Protein AF-A0A2G9RXW0-F1 (afdb_monomer_lite)

Sequence (241 aa):
QDIPDEERLDNILQGNYTNCPDTDAQNAYWYQSVKWKRNEENRTVTIHFVKKHDMLQNPQESLIMVEGGTFKEFCKLSREFNSIIPVTCNQANLELDLSAPFLVQGNRWHYGCRNCSSLKSIETLSSLTHEGSWNATEIAKALGIEPLTYVFLMNLTLEDETGSLNAYLWRHAEQFFQISPSEIFMVNILQEQLNDIMTTLCPPGKSIGEYPWMDCCITSYHSCDGREEQNLYEIFDTLIS

InterPro domains:
  IPR028389 Protection of telomeres protein 1 [PTHR14513] (111-240)
  IPR048953 Protection of telomeres protein 1, C-terminal insertion domain [PF21375] (8-147)
  IPR057620 POT1A/B-like, OB fold domain [PF25507] (152-222)

Radius of gyration: 22.51 Å; chains: 1; bounding box: 51×41×62 Å

Structure (mmCIF, N/CA/C/O backbone):
data_AF-A0A2G9RXW0-F1
#
_entry.id   AF-A0A2G9RXW0-F1
#
loop_
_atom_site.group_PDB
_atom_site.id
_atom_site.type_symbol
_atom_site.label_atom_id
_atom_site.label_alt_id
_atom_site.label_comp_id
_atom_site.label_asym_id
_atom_site.label_entity_id
_atom_site.label_seq_id
_atom_site.pdbx_PDB_ins_code
_atom_site.Cartn_x
_atom_site.Cartn_y
_atom_site.Cartn_z
_atom_site.occupancy
_atom_site.B_iso_or_equiv
_atom_site.auth_seq_id
_atom_site.auth_comp_id
_atom_site.auth_asym_id
_atom_site.auth_atom_id
_atom_site.pdbx_PDB_model_num
ATOM 1 N N . GLN A 1 1 ? 1.268 -9.245 8.054 1.00 86.25 1 GLN A N 1
ATOM 2 C CA . GLN A 1 1 ? 2.562 -8.666 7.636 1.00 86.25 1 GLN A CA 1
ATOM 3 C C . GLN A 1 1 ? 2.431 -7.169 7.797 1.00 86.25 1 GLN A C 1
ATOM 5 O O . GLN A 1 1 ? 1.407 -6.645 7.378 1.00 86.25 1 GLN A O 1
ATOM 10 N N . ASP A 1 2 ? 3.427 -6.517 8.389 1.00 89.69 2 ASP A N 1
ATOM 11 C CA . ASP A 1 2 ? 3.387 -5.069 8.608 1.00 89.69 2 ASP A CA 1
ATOM 12 C C . ASP A 1 2 ? 3.801 -4.305 7.347 1.00 89.69 2 ASP A C 1
ATOM 14 O O . ASP A 1 2 ? 4.600 -4.794 6.537 1.00 89.69 2 ASP A O 1
ATOM 18 N N . ILE A 1 3 ? 3.259 -3.099 7.198 1.00 90.62 3 ILE A N 1
ATOM 19 C CA . ILE A 1 3 ? 3.649 -2.159 6.146 1.00 90.62 3 ILE A CA 1
ATOM 20 C C . ILE A 1 3 ? 4.986 -1.527 6.566 1.00 90.62 3 ILE A C 1
ATOM 22 O O . ILE A 1 3 ? 5.094 -1.070 7.705 1.00 90.62 3 ILE A O 1
ATOM 26 N N . PRO A 1 4 ? 6.016 -1.507 5.701 1.00 90.94 4 PRO A N 1
ATOM 27 C CA . PRO A 1 4 ? 7.273 -0.841 6.028 1.00 90.94 4 PRO A CA 1
ATOM 28 C C . PRO A 1 4 ? 7.064 0.669 6.239 1.00 90.94 4 PRO A C 1
ATOM 30 O O . PRO A 1 4 ? 6.344 1.299 5.467 1.00 90.94 4 PRO A O 1
ATOM 33 N N . ASP A 1 5 ? 7.697 1.242 7.263 1.00 90.81 5 ASP A N 1
ATOM 34 C CA . ASP A 1 5 ? 7.697 2.693 7.501 1.00 90.81 5 ASP A CA 1
ATOM 35 C C . ASP A 1 5 ? 8.501 3.469 6.434 1.00 90.81 5 ASP A C 1
ATOM 37 O O . ASP A 1 5 ? 9.182 2.875 5.595 1.00 90.81 5 ASP A O 1
ATOM 41 N N . GLU A 1 6 ? 8.411 4.807 6.449 1.00 90.31 6 GLU A N 1
ATOM 42 C CA . GLU A 1 6 ? 9.075 5.681 5.466 1.00 90.31 6 GLU A CA 1
ATOM 43 C C . GLU A 1 6 ? 10.594 5.463 5.420 1.00 90.31 6 GLU A C 1
ATOM 45 O O . GLU A 1 6 ? 11.151 5.321 4.334 1.00 90.31 6 GLU A O 1
ATOM 50 N N . GLU A 1 7 ? 11.264 5.380 6.574 1.00 91.31 7 GLU A N 1
ATOM 51 C CA . GLU A 1 7 ? 12.722 5.213 6.644 1.00 91.31 7 GLU A CA 1
ATOM 52 C C . GLU A 1 7 ? 13.151 3.857 6.072 1.00 91.31 7 GLU A C 1
ATOM 54 O O . GLU A 1 7 ? 14.102 3.747 5.291 1.00 91.31 7 GLU A O 1
ATOM 59 N N . ARG A 1 8 ? 12.421 2.796 6.416 1.00 91.88 8 ARG A N 1
ATOM 60 C CA . ARG A 1 8 ? 12.651 1.458 5.886 1.00 91.88 8 ARG A CA 1
ATOM 61 C C . ARG A 1 8 ? 12.364 1.396 4.390 1.00 91.88 8 ARG A C 1
ATOM 63 O O . ARG A 1 8 ? 13.131 0.749 3.678 1.00 91.88 8 ARG A O 1
ATOM 70 N N . LEU A 1 9 ? 11.310 2.053 3.903 1.00 91.75 9 LEU A N 1
ATOM 71 C CA . LEU A 1 9 ? 11.029 2.154 2.468 1.00 91.75 9 LEU A CA 1
ATOM 72 C C . LEU A 1 9 ? 12.138 2.898 1.739 1.00 91.75 9 LEU A C 1
ATOM 74 O O . LEU A 1 9 ? 12.588 2.410 0.709 1.00 91.75 9 LEU A O 1
ATOM 78 N N . ASP A 1 10 ? 12.620 4.015 2.279 1.00 91.12 10 ASP A N 1
ATOM 79 C CA . ASP A 1 10 ? 13.738 4.762 1.704 1.00 91.12 10 ASP A CA 1
ATOM 80 C C . ASP A 1 10 ? 14.976 3.874 1.537 1.00 91.12 10 ASP A C 1
ATOM 82 O O . ASP A 1 10 ? 15.568 3.832 0.458 1.00 91.12 10 ASP A O 1
ATOM 86 N N . ASN A 1 11 ? 15.319 3.102 2.569 1.00 89.69 11 ASN A N 1
ATOM 87 C CA . ASN A 1 11 ? 16.456 2.184 2.529 1.00 89.69 11 ASN A CA 1
ATOM 88 C C . ASN A 1 11 ? 16.282 1.061 1.490 1.00 89.69 11 ASN A C 1
ATOM 90 O O . ASN A 1 11 ? 17.243 0.690 0.817 1.00 89.69 11 ASN A O 1
ATOM 94 N N . ILE A 1 12 ? 15.069 0.516 1.343 1.00 90.56 12 ILE A N 1
ATOM 95 C CA . ILE A 1 12 ? 14.784 -0.544 0.361 1.00 90.56 12 ILE A CA 1
ATOM 96 C C . ILE A 1 12 ? 14.802 0.020 -1.068 1.00 90.56 12 ILE A C 1
ATOM 98 O O . ILE A 1 12 ? 15.430 -0.570 -1.943 1.00 90.56 12 ILE A O 1
ATOM 102 N N . LEU A 1 13 ? 14.138 1.158 -1.306 1.00 89.62 13 LEU A N 1
ATOM 103 C CA . LEU A 1 13 ? 13.970 1.768 -2.633 1.00 89.62 13 LEU A CA 1
ATOM 104 C C . LEU A 1 13 ? 15.280 2.322 -3.203 1.00 89.62 13 LEU A C 1
ATOM 106 O O . LEU A 1 13 ? 15.526 2.220 -4.406 1.00 89.62 13 LEU A O 1
ATOM 110 N N . GLN A 1 14 ? 16.138 2.878 -2.345 1.00 85.50 14 GLN A N 1
ATOM 111 C CA . GLN A 1 14 ? 17.477 3.296 -2.758 1.00 85.50 14 GLN A CA 1
ATOM 112 C C . GLN A 1 14 ? 18.353 2.088 -3.115 1.00 85.50 14 GLN A C 1
ATOM 114 O O . GLN A 1 14 ? 19.235 2.199 -3.970 1.00 85.50 14 GLN A O 1
ATOM 119 N N . GLY A 1 15 ? 18.078 0.937 -2.493 1.00 70.75 15 GLY A N 1
ATOM 120 C CA . GLY A 1 15 ? 18.854 -0.284 -2.634 1.00 70.75 15 GLY A CA 1
ATOM 121 C C . GLY A 1 15 ? 20.284 -0.134 -2.107 1.00 70.75 15 GLY A C 1
ATOM 122 O O . GLY A 1 15 ? 20.787 0.954 -1.825 1.00 70.75 15 GLY A O 1
ATOM 123 N N . ASN A 1 16 ? 21.002 -1.252 -2.005 1.00 60.97 16 ASN A N 1
ATOM 124 C CA . ASN A 1 16 ? 22.459 -1.172 -1.937 1.00 60.97 16 ASN A CA 1
ATOM 125 C C . ASN A 1 16 ? 22.922 -0.642 -3.290 1.00 60.97 16 ASN A C 1
ATOM 127 O O . ASN A 1 16 ? 22.625 -1.319 -4.269 1.00 60.97 16 ASN A O 1
ATOM 131 N N . TYR A 1 17 ? 23.600 0.514 -3.332 1.00 56.06 17 TYR A N 1
ATOM 132 C CA . TYR A 1 17 ? 24.173 1.174 -4.518 1.00 56.06 17 TYR A CA 1
ATOM 133 C C . TYR A 1 17 ? 24.718 0.168 -5.539 1.00 56.06 17 TYR A C 1
ATOM 135 O O . TYR A 1 17 ? 25.904 -0.171 -5.565 1.00 56.06 17 TYR A O 1
ATOM 143 N N . THR A 1 18 ? 23.833 -0.362 -6.368 1.00 52.47 18 THR A N 1
ATOM 144 C CA . THR A 1 18 ? 24.147 -1.434 -7.292 1.00 52.47 18 THR A CA 1
ATOM 145 C C . THR A 1 18 ? 24.423 -0.696 -8.570 1.00 52.47 18 THR A C 1
ATOM 147 O O . THR A 1 18 ? 23.529 -0.177 -9.231 1.00 52.47 18 THR A O 1
ATOM 150 N N . ASN A 1 19 ? 25.714 -0.535 -8.849 1.00 53.72 19 ASN A N 1
ATOM 151 C CA . ASN A 1 19 ? 26.184 -0.002 -10.112 1.00 53.72 19 ASN A CA 1
ATOM 152 C C . ASN A 1 19 ? 25.742 -0.969 -11.210 1.00 53.72 19 ASN A C 1
ATOM 154 O O . ASN A 1 19 ? 26.506 -1.847 -11.614 1.00 53.72 19 ASN A O 1
ATOM 158 N N . CYS A 1 20 ? 24.506 -0.819 -11.684 1.00 59.28 20 CYS A N 1
ATOM 159 C CA . CYS A 1 20 ? 24.120 -1.390 -12.952 1.00 59.28 20 CYS A CA 1
ATOM 160 C C . CYS A 1 20 ? 25.125 -0.839 -13.978 1.00 59.28 20 CYS A C 1
ATOM 162 O O . CYS A 1 20 ? 25.344 0.385 -13.990 1.00 59.28 20 CYS A O 1
ATOM 164 N N . PRO A 1 21 ? 25.817 -1.702 -14.745 1.00 56.78 21 PRO A N 1
ATOM 165 C CA . PRO A 1 21 ? 26.887 -1.271 -15.636 1.00 56.78 21 PRO A CA 1
ATOM 166 C C . PRO A 1 21 ? 26.428 -0.083 -16.484 1.00 56.78 21 PRO A C 1
ATOM 168 O O . PRO A 1 21 ? 25.333 -0.124 -17.045 1.00 56.78 21 PRO A O 1
ATOM 171 N N . ASP A 1 22 ? 27.237 0.983 -16.553 1.00 56.44 22 ASP A N 1
ATOM 172 C CA . ASP A 1 22 ? 26.949 2.146 -17.401 1.00 56.44 22 ASP A CA 1
ATOM 173 C C . ASP A 1 22 ? 26.779 1.644 -18.829 1.00 56.44 22 ASP A C 1
ATOM 175 O O . ASP A 1 22 ? 27.739 1.237 -19.481 1.00 56.44 22 ASP A O 1
ATOM 179 N N . THR A 1 23 ? 25.539 1.603 -19.294 1.00 48.66 23 THR A N 1
ATOM 180 C CA . THR A 1 23 ? 25.262 1.164 -20.643 1.00 48.66 23 THR A CA 1
ATOM 181 C C . THR A 1 23 ? 24.086 1.943 -21.191 1.00 48.66 23 THR A C 1
ATOM 183 O O . THR A 1 23 ? 22.929 1.700 -20.860 1.00 48.66 23 THR A O 1
ATOM 186 N N . ASP A 1 24 ? 24.397 2.759 -22.190 1.00 45.97 24 ASP A N 1
ATOM 187 C CA . ASP A 1 24 ? 23.495 3.141 -23.279 1.00 45.97 24 ASP A CA 1
ATOM 188 C C . ASP A 1 24 ? 22.778 1.918 -23.933 1.00 45.97 24 ASP A C 1
ATOM 190 O O . ASP A 1 24 ? 21.907 2.081 -24.784 1.00 45.97 24 ASP A O 1
ATOM 194 N N . ALA A 1 25 ? 23.117 0.687 -23.514 1.00 47.97 25 ALA A N 1
ATOM 195 C CA . ALA A 1 25 ? 22.552 -0.608 -23.888 1.00 47.97 25 ALA A CA 1
ATOM 196 C C . ALA A 1 25 ? 21.394 -1.123 -23.000 1.00 47.97 25 ALA A C 1
ATOM 198 O O . ALA A 1 25 ? 20.906 -2.219 -23.253 1.00 47.97 25 ALA A O 1
ATOM 199 N N . GLN A 1 26 ? 20.918 -0.378 -21.994 1.00 54.34 26 GLN A N 1
ATOM 200 C CA . GLN A 1 26 ? 19.738 -0.804 -21.222 1.00 54.34 26 GLN A CA 1
ATOM 201 C C . GLN A 1 26 ? 18.409 -0.636 -21.968 1.00 54.34 26 GLN A C 1
ATOM 203 O O . GLN A 1 26 ? 17.398 -1.139 -21.494 1.00 54.34 26 GLN A O 1
ATOM 208 N N . ASN A 1 27 ? 18.373 0.065 -23.105 1.00 59.62 27 ASN A N 1
ATOM 209 C CA . ASN A 1 27 ? 17.147 0.192 -23.888 1.00 59.62 27 ASN A CA 1
ATOM 210 C C . ASN A 1 27 ? 16.738 -1.179 -24.440 1.00 59.62 27 ASN A C 1
ATOM 212 O O . ASN A 1 27 ? 17.311 -1.658 -25.419 1.00 59.62 27 ASN A O 1
ATOM 216 N N . ALA A 1 28 ? 15.718 -1.790 -23.843 1.00 72.62 28 ALA A N 1
ATOM 217 C CA . ALA A 1 28 ? 15.027 -2.902 -24.470 1.00 72.62 28 ALA A CA 1
ATOM 218 C C . ALA A 1 28 ? 14.106 -2.383 -25.587 1.00 72.62 28 ALA A C 1
ATOM 220 O O . ALA A 1 28 ? 13.816 -1.188 -25.700 1.00 72.62 28 ALA A O 1
ATOM 221 N N . TYR A 1 29 ? 13.581 -3.289 -26.411 1.00 83.44 29 TYR A N 1
ATOM 222 C CA . TYR A 1 29 ? 12.587 -2.913 -27.421 1.00 83.44 29 TYR A CA 1
ATOM 223 C C . TYR A 1 29 ? 11.354 -2.234 -26.787 1.00 83.44 29 TYR A C 1
ATOM 225 O O . TYR A 1 29 ? 10.816 -1.286 -27.352 1.00 83.44 29 TYR A O 1
ATOM 233 N N . TRP A 1 30 ? 10.990 -2.628 -25.561 1.00 88.12 30 TRP A N 1
ATOM 234 C CA . TRP A 1 30 ? 9.758 -2.232 -24.875 1.00 88.12 30 TRP A CA 1
ATOM 235 C C . TRP A 1 30 ? 9.917 -1.131 -23.809 1.00 88.12 30 TRP A C 1
ATOM 237 O O . TRP A 1 30 ? 8.919 -0.714 -23.225 1.00 88.12 30 TRP A O 1
ATOM 247 N N . TYR A 1 31 ? 11.123 -0.604 -23.562 1.00 91.44 31 TYR A N 1
ATOM 248 C CA . TYR A 1 31 ? 11.309 0.574 -22.700 1.00 91.44 31 TYR A CA 1
ATOM 249 C C . TYR A 1 31 ? 12.517 1.426 -23.105 1.00 91.44 31 TYR A C 1
ATOM 251 O O . TYR A 1 31 ? 13.363 1.010 -23.894 1.00 91.44 31 TYR A O 1
ATOM 259 N N . GLN A 1 32 ? 12.582 2.653 -22.591 1.00 90.94 32 GLN A N 1
ATOM 260 C CA . GLN A 1 32 ? 13.720 3.556 -22.757 1.00 90.94 32 GLN A CA 1
ATOM 261 C C . GLN A 1 32 ? 14.234 4.028 -21.397 1.00 90.94 32 GLN A C 1
ATOM 263 O O . GLN A 1 32 ? 13.445 4.504 -20.588 1.00 90.94 32 GLN A O 1
ATOM 268 N N . SER A 1 33 ? 15.541 3.946 -21.159 1.00 90.12 33 SER A N 1
ATOM 269 C CA . SER A 1 33 ? 16.161 4.367 -19.898 1.00 90.12 33 SER A CA 1
ATOM 270 C C . SER A 1 33 ? 16.693 5.795 -19.966 1.00 90.12 33 SER A C 1
ATOM 272 O O . SER A 1 33 ? 17.272 6.214 -20.969 1.00 90.12 33 SER A O 1
ATOM 274 N N . VAL A 1 34 ? 16.575 6.521 -18.858 1.00 89.81 34 VAL A N 1
ATOM 275 C CA . VAL A 1 34 ? 17.283 7.779 -18.617 1.00 89.81 34 VAL A CA 1
ATOM 276 C C . VAL A 1 34 ? 17.900 7.727 -17.223 1.00 89.81 34 VAL A C 1
ATOM 278 O O . VAL A 1 34 ? 17.266 7.279 -16.271 1.00 89.81 34 VAL A O 1
ATOM 281 N N . LYS A 1 35 ? 19.155 8.168 -17.112 1.00 88.25 35 LYS A N 1
ATOM 282 C CA . LYS A 1 35 ? 19.955 8.099 -15.888 1.00 88.25 35 LYS A CA 1
ATOM 283 C C . LYS A 1 35 ? 20.295 9.506 -15.406 1.00 88.25 35 LYS A C 1
ATOM 285 O O . LYS A 1 35 ? 20.851 10.301 -16.162 1.00 88.25 35 LYS A O 1
ATOM 290 N N . TRP A 1 36 ? 20.009 9.800 -14.142 1.00 85.81 36 TRP A N 1
ATOM 291 C CA . TRP A 1 36 ? 20.324 11.075 -13.497 1.00 85.81 36 TRP A CA 1
ATOM 292 C C . TRP A 1 36 ? 21.286 10.859 -12.333 1.00 85.81 36 TRP A C 1
ATOM 294 O O . TRP A 1 36 ? 20.976 10.155 -11.373 1.00 85.81 36 TRP A O 1
ATOM 304 N N . LYS A 1 37 ? 22.455 11.503 -12.401 1.00 83.19 37 LYS A N 1
ATOM 305 C CA . LYS A 1 37 ? 23.423 11.544 -11.299 1.00 83.19 37 LYS A CA 1
ATOM 306 C C . LYS A 1 37 ? 23.120 12.753 -10.417 1.00 83.19 37 LYS A C 1
ATOM 308 O O . LYS A 1 37 ? 23.126 13.884 -10.905 1.00 83.19 37 LYS A O 1
ATOM 313 N N . ARG A 1 38 ? 22.864 12.532 -9.127 1.00 73.69 38 ARG A N 1
ATOM 314 C CA . ARG A 1 38 ? 22.698 13.614 -8.151 1.00 73.69 38 ARG A CA 1
ATOM 315 C C . ARG A 1 38 ? 24.057 13.908 -7.513 1.00 73.69 38 ARG A C 1
ATOM 317 O O . ARG A 1 38 ? 24.546 13.140 -6.687 1.00 73.69 38 ARG A O 1
ATOM 324 N N . ASN A 1 39 ? 24.661 15.029 -7.913 1.00 64.31 39 ASN A N 1
ATOM 325 C CA . ASN A 1 39 ? 26.033 15.413 -7.548 1.00 64.31 39 ASN A CA 1
ATOM 326 C C . ASN A 1 39 ? 26.281 15.524 -6.032 1.00 64.31 39 ASN A C 1
ATOM 328 O O . ASN A 1 39 ? 27.414 15.361 -5.596 1.00 64.31 39 ASN A O 1
ATOM 332 N N . GLU A 1 40 ? 25.245 15.798 -5.238 1.00 61.84 40 GLU A N 1
ATOM 333 C CA . GLU A 1 40 ? 25.365 16.034 -3.791 1.00 61.84 40 GLU A CA 1
ATOM 334 C C . GLU A 1 40 ? 25.441 14.740 -2.963 1.00 61.84 40 GLU A C 1
ATOM 336 O O . GLU A 1 40 ? 26.014 14.740 -1.879 1.00 61.84 40 GLU A O 1
ATOM 341 N N . GLU A 1 41 ? 24.908 13.628 -3.478 1.00 64.06 41 GLU A N 1
ATOM 342 C CA . GLU A 1 41 ? 24.748 12.365 -2.731 1.00 64.06 41 GLU A CA 1
ATOM 343 C C . GLU A 1 41 ? 25.566 11.209 -3.332 1.00 64.06 41 GLU A C 1
ATOM 345 O O . GLU A 1 41 ? 25.534 10.096 -2.818 1.00 64.06 41 GLU A O 1
ATOM 350 N N . ASN A 1 42 ? 26.263 11.439 -4.456 1.00 74.25 42 ASN A N 1
ATOM 351 C CA . ASN A 1 42 ? 26.863 10.386 -5.292 1.00 74.25 42 ASN A CA 1
ATOM 352 C C . ASN A 1 42 ? 25.877 9.235 -5.607 1.00 74.25 42 ASN A C 1
ATOM 354 O O . ASN A 1 42 ? 26.268 8.089 -5.829 1.00 74.25 42 ASN A O 1
ATOM 358 N N . ARG A 1 43 ? 24.578 9.559 -5.619 1.00 81.88 43 ARG A N 1
ATOM 359 C CA . ARG A 1 43 ? 23.464 8.651 -5.882 1.00 81.88 43 ARG A CA 1
ATOM 360 C C . ARG A 1 43 ? 23.025 8.809 -7.328 1.00 81.88 43 ARG A C 1
ATOM 362 O O . ARG A 1 43 ? 23.022 9.913 -7.881 1.00 81.88 43 ARG A O 1
ATOM 369 N N . THR A 1 44 ? 22.646 7.696 -7.939 1.00 85.44 44 THR A N 1
ATOM 370 C CA . THR A 1 44 ? 22.110 7.682 -9.297 1.00 85.44 44 THR A CA 1
ATOM 371 C C . THR A 1 44 ? 20.690 7.146 -9.280 1.00 85.44 44 THR A C 1
ATOM 373 O O . THR A 1 44 ? 20.443 6.117 -8.664 1.00 85.44 44 THR A O 1
ATOM 376 N N . VAL A 1 45 ? 19.790 7.845 -9.969 1.00 89.31 45 VAL A N 1
ATOM 377 C CA . VAL A 1 45 ? 18.422 7.393 -10.229 1.00 89.31 45 VAL A CA 1
ATOM 378 C C . VAL A 1 45 ? 18.308 7.055 -11.705 1.00 89.31 45 VAL A C 1
ATOM 380 O O . VAL A 1 45 ? 18.687 7.871 -12.552 1.00 89.31 45 VAL A O 1
ATOM 383 N N . THR A 1 46 ? 17.766 5.885 -12.016 1.00 90.50 46 THR A N 1
ATOM 384 C CA . THR A 1 46 ? 17.428 5.501 -13.391 1.00 90.50 46 THR A CA 1
ATOM 385 C C . THR A 1 46 ? 15.916 5.395 -13.506 1.00 90.50 46 THR A C 1
ATOM 387 O O . THR A 1 46 ? 15.269 4.805 -12.645 1.00 90.50 46 THR A O 1
ATOM 390 N N . ILE A 1 47 ? 15.342 5.978 -14.559 1.00 93.00 47 ILE A N 1
ATOM 391 C CA . ILE A 1 47 ? 13.928 5.799 -14.898 1.00 93.00 47 ILE A CA 1
ATOM 392 C C . ILE A 1 47 ? 13.848 5.120 -16.257 1.00 93.00 47 ILE A C 1
ATOM 394 O O . ILE A 1 47 ? 14.422 5.601 -17.235 1.00 93.00 47 ILE A O 1
ATOM 398 N N . HIS A 1 48 ? 13.104 4.024 -16.312 1.00 93.56 48 HIS A N 1
ATOM 399 C CA . HIS A 1 48 ? 12.775 3.300 -17.528 1.00 93.56 48 HIS A CA 1
ATOM 400 C C . HIS A 1 48 ? 11.338 3.623 -17.923 1.00 93.56 48 HIS A C 1
ATOM 402 O O . HIS A 1 48 ? 10.388 3.242 -17.241 1.00 93.56 48 HIS A O 1
ATOM 408 N N . PHE A 1 49 ? 11.171 4.320 -19.037 1.00 94.31 49 PHE A N 1
ATOM 409 C CA . PHE A 1 49 ? 9.872 4.640 -19.605 1.00 94.31 49 PHE A CA 1
ATOM 410 C C . PHE A 1 49 ? 9.384 3.468 -20.446 1.00 94.31 49 PHE A C 1
ATOM 412 O O . PHE A 1 49 ? 9.962 3.178 -21.498 1.00 94.31 49 PHE A O 1
ATOM 419 N N . VAL A 1 50 ? 8.332 2.791 -19.987 1.00 93.62 50 VAL A N 1
ATOM 420 C CA . VAL A 1 50 ? 7.745 1.661 -20.710 1.00 93.62 50 VAL A CA 1
ATOM 421 C C . VAL A 1 50 ? 6.999 2.182 -21.934 1.00 93.62 50 VAL A C 1
ATOM 423 O O . VAL A 1 50 ? 6.177 3.098 -21.852 1.00 93.62 50 VAL A O 1
ATOM 426 N N . LYS A 1 51 ? 7.308 1.607 -23.095 1.00 91.88 51 LYS A N 1
ATOM 427 C CA . LYS A 1 51 ? 6.673 1.939 -24.369 1.00 91.88 51 LYS A CA 1
ATOM 428 C C . LYS A 1 51 ? 5.404 1.117 -24.525 1.00 91.88 51 LYS A C 1
ATOM 430 O O . LYS A 1 51 ? 5.371 -0.061 -24.185 1.00 91.88 51 LYS A O 1
ATOM 435 N N . LYS A 1 52 ? 4.380 1.729 -25.105 1.00 88.44 52 LYS A N 1
ATOM 436 C CA . LYS A 1 52 ? 3.144 1.062 -25.507 1.00 88.44 52 LYS A CA 1
ATOM 437 C C . LYS A 1 52 ? 3.024 1.167 -27.021 1.00 88.44 52 LYS A C 1
ATOM 439 O O . LYS A 1 52 ? 3.128 2.272 -27.550 1.00 88.44 52 LYS A O 1
ATOM 444 N N . HIS A 1 53 ? 2.838 0.044 -27.717 1.00 84.69 53 HIS A N 1
ATOM 445 C CA . HIS A 1 53 ? 2.914 -0.001 -29.190 1.00 84.69 53 HIS A CA 1
ATOM 446 C C . HIS A 1 53 ? 4.175 0.704 -29.738 1.00 84.69 53 HIS A C 1
ATOM 448 O O . HIS A 1 53 ? 4.084 1.541 -30.633 1.00 84.69 53 HIS A O 1
ATOM 454 N N . ASP A 1 54 ? 5.334 0.436 -29.125 1.00 84.00 54 ASP A N 1
ATOM 455 C CA . ASP A 1 54 ? 6.639 1.046 -29.438 1.00 84.00 54 ASP A CA 1
ATOM 456 C C . ASP A 1 54 ? 6.730 2.578 -29.278 1.00 84.00 54 ASP A C 1
ATOM 458 O O . ASP A 1 54 ? 7.740 3.188 -29.636 1.00 84.00 54 ASP A O 1
ATOM 462 N N . MET A 1 55 ? 5.719 3.214 -28.675 1.00 87.75 55 MET A N 1
ATOM 463 C CA . MET A 1 55 ? 5.667 4.659 -28.449 1.00 87.75 55 MET A CA 1
ATOM 464 C C . MET A 1 55 ? 5.650 5.008 -26.960 1.00 87.75 55 MET A C 1
ATOM 466 O O . MET A 1 55 ? 4.995 4.351 -26.146 1.00 87.75 55 MET A O 1
ATOM 470 N N . LEU A 1 56 ? 6.336 6.095 -26.602 1.00 90.31 56 LEU A N 1
ATOM 471 C CA . LEU A 1 56 ? 6.195 6.706 -25.282 1.00 90.31 56 LEU A CA 1
ATOM 472 C C . LEU A 1 56 ? 4.790 7.292 -25.136 1.00 90.31 56 LEU A C 1
ATOM 474 O O . LEU A 1 56 ? 4.271 7.914 -26.061 1.00 90.31 56 LEU A O 1
ATOM 478 N N . GLN A 1 57 ? 4.180 7.063 -23.978 1.00 91.00 57 GLN A N 1
ATOM 479 C CA . GLN A 1 57 ? 2.837 7.547 -23.669 1.00 91.00 57 GLN A CA 1
ATOM 480 C C . GLN A 1 57 ? 2.898 8.877 -22.915 1.00 91.00 57 GLN A C 1
ATOM 482 O O . GLN A 1 57 ? 3.949 9.272 -22.405 1.00 91.00 57 GLN A O 1
ATOM 487 N N . ASN A 1 58 ? 1.752 9.549 -22.807 1.00 92.25 58 ASN A N 1
ATOM 488 C CA . ASN A 1 58 ? 1.616 10.683 -21.900 1.00 92.25 58 ASN A CA 1
ATOM 489 C C . ASN A 1 58 ? 1.840 10.223 -20.446 1.00 92.25 58 ASN A C 1
ATOM 491 O O . ASN A 1 58 ? 1.459 9.096 -20.113 1.00 92.25 58 ASN A O 1
ATOM 495 N N . PRO A 1 59 ? 2.391 11.076 -19.561 1.00 93.19 59 PRO A N 1
ATOM 496 C CA . PRO A 1 59 ? 2.680 10.709 -18.174 1.00 93.19 59 PRO A CA 1
ATOM 497 C C . PRO A 1 59 ? 1.507 10.014 -17.462 1.00 93.19 59 PRO A C 1
ATOM 499 O O . PRO A 1 59 ? 1.678 8.910 -16.937 1.00 93.19 59 PRO A O 1
ATOM 502 N N . GLN A 1 60 ? 0.288 10.559 -17.578 1.00 93.12 60 GLN A N 1
ATOM 503 C CA . GLN A 1 60 ? -0.912 10.044 -16.899 1.00 93.12 60 GLN A CA 1
ATOM 504 C C . GLN A 1 60 ? -1.421 8.684 -17.408 1.00 93.12 60 GLN A C 1
ATOM 506 O O . GLN A 1 60 ? -2.304 8.091 -16.787 1.00 93.12 60 GLN A O 1
ATOM 511 N N . GLU A 1 61 ? -0.871 8.177 -18.511 1.00 92.19 61 GLU A N 1
ATOM 512 C CA . GLU A 1 61 ? -1.194 6.870 -19.105 1.00 92.19 61 GLU A CA 1
ATOM 513 C C . GLU A 1 61 ? 0.013 5.917 -19.098 1.00 92.19 61 GLU A C 1
ATOM 515 O O . GLU A 1 61 ? -0.080 4.767 -19.531 1.00 92.19 61 GLU A O 1
ATOM 520 N N . SER A 1 62 ? 1.167 6.391 -18.628 1.00 93.31 62 SER A N 1
ATOM 521 C CA . SER A 1 62 ? 2.438 5.682 -18.740 1.00 93.31 62 SER A CA 1
ATOM 522 C C . SER A 1 62 ? 2.808 4.908 -17.475 1.00 93.31 62 SER A C 1
ATOM 524 O O . SER A 1 62 ? 2.523 5.323 -16.351 1.00 93.31 62 SER A O 1
ATOM 526 N N . LEU A 1 63 ? 3.481 3.781 -17.690 1.00 96.12 63 LEU A N 1
ATOM 527 C CA . LEU A 1 63 ? 4.167 3.012 -16.663 1.00 96.12 63 LEU A CA 1
ATOM 528 C C . LEU A 1 63 ? 5.650 3.367 -16.723 1.00 96.12 63 LEU A C 1
ATOM 530 O O . LEU A 1 63 ? 6.257 3.342 -17.798 1.00 96.12 63 LEU A O 1
ATOM 534 N N . ILE A 1 64 ? 6.237 3.665 -15.573 1.00 96.50 64 ILE A N 1
ATOM 535 C CA . ILE A 1 64 ? 7.684 3.813 -15.445 1.00 96.50 64 ILE A CA 1
ATOM 536 C C . ILE A 1 64 ? 8.231 2.793 -14.454 1.00 96.50 64 ILE A C 1
ATOM 538 O O . ILE A 1 64 ? 7.561 2.416 -13.494 1.00 96.50 64 ILE A O 1
ATOM 542 N N . MET A 1 65 ? 9.462 2.352 -14.678 1.00 95.88 65 MET A N 1
ATOM 543 C CA . MET A 1 65 ? 10.223 1.575 -13.703 1.00 95.88 65 MET A CA 1
ATOM 544 C C . MET A 1 65 ? 11.334 2.462 -13.151 1.00 95.88 65 MET A C 1
ATOM 546 O O . MET A 1 65 ? 11.924 3.231 -13.910 1.00 95.88 65 MET A O 1
ATOM 550 N N . VAL A 1 66 ? 11.594 2.408 -11.848 1.00 94.44 66 VAL A N 1
ATOM 551 C CA . VAL A 1 66 ? 12.516 3.344 -11.188 1.00 94.44 66 VAL A CA 1
ATOM 552 C C . VAL A 1 66 ? 13.521 2.590 -10.330 1.00 94.44 66 VAL A C 1
ATOM 554 O O . VAL A 1 66 ? 13.129 1.846 -9.433 1.00 94.44 66 VAL A O 1
ATOM 557 N N . GLU A 1 67 ? 14.804 2.842 -10.582 1.00 91.50 67 GLU A N 1
ATOM 558 C CA . GLU A 1 67 ? 15.939 2.355 -9.794 1.00 91.50 67 GLU A CA 1
ATOM 559 C C . GLU A 1 67 ? 16.489 3.466 -8.891 1.00 91.50 67 GLU A C 1
ATOM 561 O O . GLU A 1 67 ? 16.690 4.599 -9.341 1.00 91.50 67 GLU A O 1
ATOM 566 N N . GLY A 1 68 ? 16.806 3.133 -7.635 1.00 89.50 68 GLY A N 1
ATOM 567 C CA . GLY A 1 68 ? 17.601 3.990 -6.744 1.00 89.50 68 GLY A CA 1
ATOM 568 C C . GLY A 1 68 ? 16.909 5.276 -6.275 1.00 89.50 68 GLY A C 1
ATOM 569 O O . GLY A 1 68 ? 17.579 6.210 -5.822 1.00 89.50 68 GLY A O 1
ATOM 570 N N . GLY A 1 69 ? 15.584 5.359 -6.414 1.00 91.00 69 GLY A N 1
ATOM 571 C CA . GLY A 1 69 ? 14.782 6.503 -5.980 1.00 91.00 69 GLY A CA 1
ATOM 572 C C . GLY A 1 69 ? 14.536 6.523 -4.468 1.00 91.00 69 GLY A C 1
ATOM 573 O O . GLY A 1 69 ? 14.573 5.491 -3.807 1.00 91.00 69 GLY A O 1
ATOM 574 N N . THR A 1 70 ? 14.247 7.701 -3.918 1.00 92.25 70 THR A N 1
ATOM 575 C CA . THR A 1 70 ? 13.772 7.847 -2.529 1.00 92.25 70 THR A CA 1
ATOM 576 C C . THR A 1 70 ? 12.247 7.802 -2.454 1.00 92.25 70 THR A C 1
ATOM 578 O O . THR A 1 70 ? 11.566 8.154 -3.417 1.00 92.25 70 THR A O 1
ATOM 581 N N . PHE A 1 71 ? 11.682 7.464 -1.298 1.00 92.75 71 PHE A N 1
ATOM 582 C CA . PHE A 1 71 ? 10.256 7.541 -0.987 1.00 92.75 71 PHE A CA 1
ATOM 583 C C . PHE A 1 71 ? 9.646 8.865 -1.468 1.00 92.75 71 PHE A C 1
ATOM 585 O O . PHE A 1 71 ? 8.668 8.875 -2.211 1.00 92.75 71 PHE A O 1
ATOM 592 N N . LYS A 1 72 ? 10.286 9.999 -1.153 1.00 93.19 72 LYS A N 1
ATOM 593 C CA . LYS A 1 72 ? 9.828 11.331 -1.591 1.00 93.19 72 LYS A CA 1
ATOM 594 C C . LYS A 1 72 ? 9.853 11.517 -3.109 1.00 93.19 72 LYS A C 1
ATOM 596 O O . LYS A 1 72 ? 9.033 12.270 -3.634 1.00 93.19 72 LYS A O 1
ATOM 601 N N . GLU A 1 73 ? 10.789 10.891 -3.818 1.00 94.69 73 GLU A N 1
ATOM 602 C CA . GLU A 1 73 ? 10.826 10.898 -5.284 1.00 94.69 73 GLU A CA 1
ATOM 603 C C . GLU A 1 73 ? 9.694 10.044 -5.862 1.00 94.69 73 GLU A C 1
ATOM 605 O O . GLU A 1 73 ? 8.973 10.533 -6.730 1.00 94.69 73 GLU A O 1
ATOM 610 N N . PHE A 1 74 ? 9.448 8.847 -5.318 1.00 95.56 74 PHE A N 1
ATOM 611 C CA . PHE A 1 74 ? 8.298 8.014 -5.690 1.00 95.56 74 PHE A CA 1
ATOM 612 C C . PHE A 1 74 ? 6.965 8.743 -5.457 1.00 95.56 74 PHE A C 1
ATOM 614 O O . PHE A 1 74 ? 6.125 8.760 -6.352 1.00 95.56 74 PHE A O 1
ATOM 621 N N . CYS A 1 75 ? 6.800 9.442 -4.329 1.00 94.25 75 CYS A N 1
ATOM 622 C CA . CYS A 1 75 ? 5.617 10.262 -4.039 1.00 94.25 75 CYS A CA 1
ATOM 623 C C . CYS A 1 75 ? 5.402 11.418 -5.025 1.00 94.25 75 CYS A C 1
ATOM 625 O O . CYS A 1 75 ? 4.270 11.840 -5.253 1.00 94.25 75 CYS A O 1
ATOM 627 N N . LYS A 1 76 ? 6.479 11.999 -5.568 1.00 95.44 76 LYS A N 1
ATOM 628 C CA . LYS A 1 76 ? 6.377 13.055 -6.587 1.00 95.44 76 LYS A CA 1
ATOM 629 C C . LYS A 1 76 ? 6.035 12.458 -7.940 1.00 95.44 76 LYS A C 1
ATOM 631 O O . LYS A 1 76 ? 5.136 12.952 -8.608 1.00 95.44 76 LYS A O 1
ATOM 636 N N . LEU A 1 77 ? 6.726 11.387 -8.319 1.00 96.44 77 LEU A N 1
ATOM 637 C CA . LEU A 1 77 ? 6.484 10.694 -9.574 1.00 96.44 77 LEU A CA 1
ATOM 638 C C . LEU A 1 77 ? 5.055 10.147 -9.634 1.00 96.44 77 LEU A C 1
ATOM 640 O O . LEU A 1 77 ? 4.438 10.241 -10.688 1.00 96.44 77 LEU A O 1
ATOM 644 N N . SER A 1 78 ? 4.494 9.643 -8.528 1.00 96.06 78 SER A N 1
ATOM 645 C CA . SER A 1 78 ? 3.149 9.042 -8.522 1.00 96.06 78 SER A CA 1
ATOM 646 C C . SER A 1 78 ? 2.023 10.050 -8.764 1.00 96.06 78 SER A C 1
ATOM 648 O O . SER A 1 78 ? 0.889 9.654 -9.021 1.00 96.06 78 SER A O 1
ATOM 650 N N . ARG A 1 79 ? 2.328 11.352 -8.697 1.00 95.38 79 ARG A N 1
ATOM 651 C CA . ARG A 1 79 ? 1.408 12.447 -9.044 1.00 95.38 79 ARG A CA 1
ATOM 652 C C . ARG A 1 79 ? 1.435 12.790 -10.532 1.00 95.38 79 ARG A C 1
ATOM 654 O O . ARG A 1 79 ? 0.474 13.361 -11.033 1.00 95.38 79 ARG A O 1
ATOM 661 N N . GLU A 1 80 ? 2.524 12.453 -11.215 1.00 96.50 80 GLU A N 1
ATOM 662 C CA . GLU A 1 80 ? 2.754 12.781 -12.626 1.00 96.50 80 GLU A CA 1
ATOM 663 C C . GLU A 1 80 ? 2.510 11.569 -13.535 1.00 96.50 80 GLU A C 1
ATOM 665 O O . GLU A 1 80 ? 1.939 11.694 -14.619 1.00 96.50 80 GLU A O 1
ATOM 670 N N . PHE A 1 81 ? 2.934 10.387 -13.085 1.00 96.75 81 PHE A N 1
ATOM 671 C CA . PHE A 1 81 ? 2.884 9.133 -13.825 1.00 96.75 81 PHE A CA 1
ATOM 672 C C . PHE A 1 81 ? 1.750 8.241 -13.327 1.00 96.75 81 PHE A C 1
ATOM 674 O O . PHE A 1 81 ? 1.477 8.182 -12.129 1.00 96.75 81 PHE A O 1
ATOM 681 N N . ASN A 1 82 ? 1.113 7.507 -14.243 1.00 95.38 82 ASN A N 1
ATOM 682 C CA . ASN A 1 82 ? 0.014 6.603 -13.897 1.00 95.38 82 ASN A CA 1
ATOM 683 C C . ASN A 1 82 ? 0.441 5.516 -12.906 1.00 95.38 82 ASN A C 1
ATOM 685 O O . ASN A 1 82 ? -0.262 5.218 -11.944 1.00 95.38 82 ASN A O 1
ATOM 689 N N . SER A 1 83 ? 1.572 4.886 -13.213 1.00 96.94 83 SER A N 1
ATOM 690 C CA . SER A 1 83 ? 2.015 3.658 -12.576 1.00 96.94 83 SER A CA 1
ATOM 691 C C . SER A 1 83 ? 3.531 3.645 -12.470 1.00 96.94 83 SER A C 1
ATOM 693 O O . SER A 1 83 ? 4.232 3.973 -13.429 1.00 96.94 83 SER A O 1
ATOM 695 N N . ILE A 1 84 ? 4.039 3.239 -11.313 1.00 98.12 84 ILE A N 1
ATOM 696 C CA . ILE A 1 84 ? 5.473 3.183 -11.038 1.00 98.12 84 ILE A CA 1
ATOM 697 C C . ILE A 1 84 ? 5.813 1.826 -10.450 1.00 98.12 84 ILE A C 1
ATOM 699 O O . ILE A 1 84 ? 5.204 1.410 -9.470 1.00 98.12 84 ILE A O 1
ATOM 703 N N . ILE A 1 85 ? 6.812 1.162 -11.011 1.00 97.44 85 ILE A N 1
ATOM 704 C CA . ILE A 1 85 ? 7.346 -0.093 -10.485 1.00 97.44 85 ILE A CA 1
ATOM 705 C C . ILE A 1 85 ? 8.753 0.183 -9.943 1.00 97.44 85 ILE A C 1
ATOM 707 O O . ILE A 1 85 ? 9.650 0.504 -10.728 1.00 97.44 85 ILE A O 1
ATOM 711 N N . PRO A 1 86 ? 8.979 0.093 -8.622 1.00 95.88 86 PRO A N 1
ATOM 712 C CA . PRO A 1 86 ? 10.331 0.096 -8.084 1.00 95.88 86 PRO A CA 1
ATOM 713 C C . PRO A 1 86 ? 11.077 -1.143 -8.575 1.00 95.88 86 PRO A C 1
ATOM 715 O O . PRO A 1 86 ? 10.584 -2.258 -8.421 1.00 95.88 86 PRO A O 1
ATOM 718 N N . VAL A 1 87 ? 12.255 -0.954 -9.158 1.00 92.69 87 VAL A N 1
ATOM 719 C CA . VAL A 1 87 ? 13.103 -2.049 -9.637 1.00 92.69 87 VAL A CA 1
ATOM 720 C C . VAL A 1 87 ? 14.518 -1.892 -9.103 1.00 92.69 87 VAL A C 1
ATOM 722 O O . VAL A 1 87 ? 14.979 -0.789 -8.809 1.00 92.69 87 VAL A O 1
ATOM 725 N N . THR A 1 88 ? 15.215 -3.011 -8.982 1.00 87.94 88 THR A N 1
ATOM 726 C CA . THR A 1 88 ? 16.655 -3.053 -8.730 1.00 87.94 88 THR A CA 1
ATOM 727 C C . THR A 1 88 ? 17.352 -3.651 -9.941 1.00 87.94 88 THR A C 1
ATOM 729 O O . THR A 1 88 ? 16.728 -4.341 -10.745 1.00 87.94 88 THR A O 1
ATOM 732 N N . CYS A 1 89 ? 18.648 -3.397 -10.088 1.00 80.81 89 CYS A N 1
ATOM 733 C CA . CYS A 1 89 ? 19.445 -4.058 -11.108 1.00 80.81 89 CYS A CA 1
ATOM 734 C C . CYS A 1 89 ? 20.415 -5.059 -10.491 1.00 80.81 89 CYS A C 1
ATOM 736 O O . CYS A 1 89 ? 21.228 -4.727 -9.625 1.00 80.81 89 CYS A O 1
ATOM 738 N N . ASN A 1 90 ? 20.389 -6.275 -11.026 1.00 77.44 90 ASN A N 1
ATOM 739 C CA . ASN A 1 90 ? 21.327 -7.333 -10.702 1.00 77.44 90 ASN A CA 1
ATOM 740 C C . ASN A 1 90 ? 21.919 -7.904 -11.993 1.00 77.44 90 ASN A C 1
ATOM 742 O O . ASN A 1 90 ? 21.194 -8.375 -12.863 1.00 77.44 90 ASN A O 1
ATOM 746 N N . GLN A 1 91 ? 23.246 -7.841 -12.143 1.00 69.62 91 GLN A N 1
ATOM 747 C CA . GLN A 1 91 ? 23.959 -8.397 -13.307 1.00 69.62 91 GLN A CA 1
ATOM 748 C C . GLN A 1 91 ? 23.351 -7.997 -14.674 1.00 69.62 91 GLN A C 1
ATOM 750 O O . GLN A 1 91 ? 23.323 -8.801 -15.599 1.00 69.62 91 GLN A O 1
ATOM 755 N N . ALA A 1 92 ? 22.909 -6.738 -14.796 1.00 71.00 92 ALA A N 1
ATOM 756 C CA . ALA A 1 92 ? 22.254 -6.147 -15.973 1.00 71.00 92 ALA A CA 1
ATOM 757 C C . ALA A 1 92 ? 20.790 -6.558 -16.239 1.00 71.00 92 ALA A C 1
ATOM 759 O O . ALA A 1 92 ? 20.231 -6.128 -17.246 1.00 71.00 92 ALA A O 1
ATOM 760 N N . ASN A 1 93 ? 20.145 -7.296 -15.333 1.00 79.50 93 ASN A N 1
ATOM 761 C CA . ASN A 1 93 ? 18.705 -7.556 -15.376 1.00 79.50 93 ASN A CA 1
ATOM 762 C C . ASN A 1 93 ? 17.974 -6.694 -14.346 1.00 79.50 93 ASN A C 1
ATOM 764 O O . ASN A 1 93 ? 18.447 -6.548 -13.216 1.00 79.50 93 ASN A O 1
ATOM 768 N N . LEU A 1 94 ? 16.817 -6.149 -14.732 1.00 87.81 94 LEU A N 1
ATOM 769 C CA . LEU A 1 94 ? 15.923 -5.489 -13.784 1.00 87.81 94 LEU A CA 1
ATOM 770 C C . LEU A 1 94 ? 15.130 -6.554 -13.014 1.00 87.81 94 LEU A C 1
ATOM 772 O O . LEU A 1 94 ? 14.562 -7.480 -13.598 1.00 87.81 94 LEU A O 1
ATOM 776 N N . GLU A 1 95 ? 15.095 -6.414 -11.698 1.00 88.69 95 GLU A N 1
ATOM 777 C CA . GLU A 1 95 ? 14.464 -7.335 -10.759 1.00 88.69 95 GLU A CA 1
ATOM 778 C C . GLU A 1 95 ? 13.522 -6.578 -9.812 1.00 88.69 95 GLU A C 1
ATOM 780 O O . GLU A 1 95 ? 13.592 -5.357 -9.659 1.00 88.69 95 GLU A O 1
ATOM 785 N N . LEU A 1 96 ? 12.617 -7.326 -9.181 1.00 91.56 96 LEU A N 1
ATOM 786 C CA . LEU A 1 96 ? 11.678 -6.823 -8.182 1.00 91.56 96 LEU A CA 1
ATOM 787 C C . LEU A 1 96 ? 12.071 -7.317 -6.796 1.00 91.56 96 LEU A C 1
ATOM 789 O O . LEU A 1 96 ? 12.376 -8.495 -6.617 1.00 91.56 96 LEU A O 1
ATOM 793 N N . ASP A 1 97 ? 11.950 -6.441 -5.804 1.00 91.06 97 ASP A N 1
ATOM 794 C CA . ASP A 1 97 ? 12.026 -6.808 -4.394 1.00 91.06 97 ASP A CA 1
ATOM 795 C C . ASP A 1 97 ? 10.655 -6.607 -3.737 1.00 91.06 97 ASP A C 1
ATOM 797 O O . ASP A 1 97 ? 10.212 -5.481 -3.515 1.00 91.06 97 ASP A O 1
ATOM 801 N N . LEU A 1 98 ? 10.000 -7.710 -3.358 1.00 94.19 98 LEU A N 1
ATOM 802 C CA . LEU A 1 98 ? 8.723 -7.704 -2.624 1.00 94.19 98 LEU A CA 1
ATOM 803 C C . LEU A 1 98 ? 8.852 -7.200 -1.169 1.00 94.19 98 LEU A C 1
ATOM 805 O O . LEU A 1 98 ? 7.936 -7.342 -0.353 1.00 94.19 98 LEU A O 1
ATOM 809 N N . SER A 1 99 ? 10.007 -6.653 -0.795 1.00 92.56 99 SER A N 1
ATOM 810 C CA . SER A 1 99 ? 10.175 -5.800 0.380 1.00 92.56 99 SER A CA 1
ATOM 811 C C . SER A 1 99 ? 9.647 -4.387 0.183 1.00 92.56 99 SER A C 1
ATOM 813 O O . SER A 1 99 ? 9.213 -3.779 1.160 1.00 92.56 99 SER A O 1
ATOM 815 N N . ALA A 1 100 ? 9.651 -3.903 -1.053 1.00 93.19 100 ALA A N 1
ATOM 816 C CA . ALA A 1 100 ? 9.007 -2.674 -1.484 1.00 93.19 100 ALA A CA 1
ATOM 817 C C . ALA A 1 100 ? 7.619 -2.985 -2.079 1.00 93.19 100 ALA A C 1
ATOM 819 O O . ALA A 1 100 ? 7.301 -4.154 -2.341 1.00 93.19 100 ALA A O 1
ATOM 820 N N . PRO A 1 101 ? 6.763 -1.968 -2.296 1.00 96.38 101 PRO A N 1
ATOM 821 C CA . PRO A 1 101 ? 5.611 -2.157 -3.167 1.00 96.38 101 PRO A CA 1
ATOM 822 C C . PRO A 1 101 ? 6.082 -2.610 -4.554 1.00 96.38 101 PRO A C 1
ATOM 824 O O . PRO A 1 101 ? 7.060 -2.090 -5.084 1.00 96.38 101 PRO A O 1
ATOM 827 N N . PHE A 1 102 ? 5.375 -3.551 -5.173 1.00 97.12 102 PHE A N 1
ATOM 828 C CA . PHE A 1 102 ? 5.659 -3.937 -6.558 1.00 97.12 102 PHE A CA 1
ATOM 829 C C . PHE A 1 102 ? 5.093 -2.927 -7.562 1.00 97.12 102 PHE A C 1
ATOM 831 O O . PHE A 1 102 ? 5.478 -2.934 -8.727 1.00 97.12 102 PHE A O 1
ATOM 838 N N . LEU A 1 103 ? 4.150 -2.087 -7.128 1.00 97.88 103 LEU A N 1
ATOM 839 C CA . LEU A 1 103 ? 3.494 -1.090 -7.961 1.00 97.88 103 LEU A CA 1
ATOM 840 C C . LEU A 1 103 ? 2.996 0.073 -7.099 1.00 97.88 103 LEU A C 1
ATOM 842 O O . LEU A 1 103 ? 2.385 -0.137 -6.056 1.00 97.88 103 LEU A O 1
ATOM 846 N N . VAL A 1 104 ? 3.198 1.301 -7.560 1.00 97.44 104 VAL A N 1
ATOM 847 C CA . VAL A 1 104 ? 2.665 2.529 -6.963 1.00 97.44 104 VAL A CA 1
ATOM 848 C C . VAL A 1 104 ? 1.762 3.215 -7.986 1.00 97.44 104 VAL A C 1
ATOM 850 O O . VAL A 1 104 ? 2.198 3.497 -9.103 1.00 97.44 104 VAL A O 1
ATOM 853 N N . GLN A 1 105 ? 0.510 3.481 -7.608 1.00 95.69 105 GLN A N 1
ATOM 854 C CA . GLN A 1 105 ? -0.499 4.154 -8.434 1.00 95.69 105 GLN A CA 1
ATOM 855 C C . GLN A 1 105 ?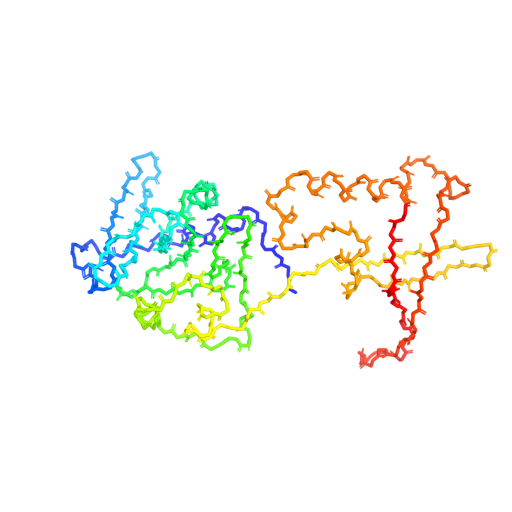 -1.172 5.266 -7.625 1.00 95.69 105 GLN A C 1
ATOM 857 O O . GLN A 1 105 ? -1.990 5.008 -6.738 1.00 95.69 105 GLN A O 1
ATOM 862 N N . GLY A 1 106 ? -0.815 6.522 -7.905 1.00 93.69 106 GLY A N 1
ATOM 863 C CA . GLY A 1 106 ? -1.270 7.667 -7.115 1.00 93.69 106 GLY A CA 1
ATOM 864 C C . GLY A 1 106 ? -0.884 7.530 -5.637 1.00 93.69 106 GLY A C 1
ATOM 865 O O . GLY A 1 106 ? 0.298 7.565 -5.289 1.00 93.69 106 GLY A O 1
ATOM 866 N N . ASN A 1 107 ? -1.894 7.356 -4.780 1.00 93.12 107 ASN A N 1
ATOM 867 C CA . ASN A 1 107 ? -1.742 7.179 -3.331 1.00 93.12 107 ASN A CA 1
ATOM 868 C C . ASN A 1 107 ? -1.755 5.707 -2.887 1.00 93.12 107 ASN A C 1
ATOM 870 O O . ASN A 1 107 ? -1.595 5.435 -1.701 1.00 93.12 107 ASN A O 1
ATOM 874 N N . ARG A 1 108 ? -1.942 4.756 -3.812 1.00 94.88 108 ARG A N 1
ATOM 875 C CA . ARG A 1 108 ? -2.010 3.321 -3.508 1.00 94.88 108 ARG A CA 1
ATOM 876 C C . ARG A 1 108 ? -0.673 2.655 -3.793 1.00 94.88 108 ARG A C 1
ATOM 878 O O . ARG A 1 108 ? -0.141 2.745 -4.899 1.00 94.88 108 ARG A O 1
ATOM 885 N N . TRP A 1 109 ? -0.129 2.002 -2.775 1.00 96.19 109 TRP A N 1
ATOM 886 C CA . TRP A 1 109 ? 1.147 1.293 -2.830 1.00 96.19 109 TRP A CA 1
ATOM 887 C C . TRP A 1 109 ? 0.837 -0.199 -2.743 1.00 96.19 109 TRP A C 1
ATOM 889 O O . TRP A 1 109 ? 0.381 -0.686 -1.724 1.00 96.19 109 TRP A O 1
ATOM 899 N N . HIS A 1 110 ? 0.993 -0.946 -3.825 1.00 97.19 110 HIS A N 1
ATOM 900 C CA . HIS A 1 110 ? 0.595 -2.349 -3.882 1.00 97.19 110 HIS A CA 1
ATOM 901 C C . HIS A 1 110 ? 1.756 -3.252 -3.463 1.00 97.19 110 HIS A C 1
ATOM 903 O O . HIS A 1 110 ? 2.834 -3.190 -4.050 1.00 97.19 110 HIS A O 1
ATOM 909 N N . TYR A 1 111 ? 1.533 -4.125 -2.479 1.00 97.50 111 TYR A N 1
ATOM 910 C CA . TYR A 1 111 ? 2.533 -5.071 -1.971 1.00 97.50 111 TYR A CA 1
ATOM 911 C C . TYR A 1 111 ? 2.194 -6.509 -2.369 1.00 97.50 111 TYR A C 1
ATOM 913 O O . TYR A 1 111 ? 1.027 -6.850 -2.552 1.00 97.50 111 TYR A O 1
ATOM 921 N N . GLY A 1 112 ? 3.215 -7.360 -2.491 1.00 97.50 112 GLY A N 1
ATOM 922 C CA . GLY A 1 112 ? 3.067 -8.779 -2.826 1.00 97.50 112 GLY A CA 1
ATOM 923 C C . GLY A 1 112 ? 3.458 -9.705 -1.673 1.00 97.50 112 GLY A C 1
ATOM 924 O O . GLY A 1 112 ? 4.379 -9.410 -0.910 1.00 97.50 112 GLY A O 1
ATOM 925 N N . CYS A 1 113 ? 2.783 -10.850 -1.550 1.00 97.19 113 CYS A N 1
ATOM 926 C CA . CYS A 1 113 ? 3.115 -11.873 -0.561 1.00 97.19 113 CYS A CA 1
ATOM 927 C C . CYS A 1 113 ? 4.423 -12.573 -0.951 1.00 97.19 113 CYS A C 1
ATOM 929 O O . CYS A 1 113 ? 4.460 -13.303 -1.941 1.00 97.19 113 CYS A O 1
ATOM 931 N N . ARG A 1 114 ? 5.480 -12.441 -0.143 1.00 94.31 114 ARG A N 1
ATOM 932 C CA . ARG A 1 114 ? 6.787 -13.070 -0.429 1.00 94.31 114 ARG A CA 1
ATOM 933 C C . ARG A 1 114 ? 6.754 -14.598 -0.473 1.00 94.31 114 ARG A C 1
ATOM 935 O O . ARG A 1 114 ? 7.503 -15.196 -1.229 1.00 94.31 114 ARG A O 1
ATOM 942 N N . ASN A 1 115 ? 5.896 -15.214 0.338 1.00 95.06 115 ASN A N 1
ATOM 943 C CA . ASN A 1 115 ? 5.819 -16.673 0.470 1.00 95.06 115 ASN A CA 1
ATOM 944 C C . ASN A 1 115 ? 4.833 -17.317 -0.516 1.00 95.06 115 ASN A C 1
ATOM 946 O O . ASN A 1 115 ? 4.841 -18.532 -0.678 1.00 95.06 115 ASN A O 1
ATOM 950 N N . CYS A 1 116 ? 3.964 -16.510 -1.127 1.00 97.19 116 CYS A N 1
ATOM 951 C CA . CYS A 1 116 ? 2.913 -16.961 -2.035 1.00 97.19 116 CYS A CA 1
ATOM 952 C C . CYS A 1 116 ? 3.268 -16.654 -3.497 1.00 97.19 116 CYS A C 1
ATOM 954 O O . CYS A 1 116 ? 2.850 -17.371 -4.399 1.00 97.19 116 CYS A O 1
ATOM 956 N N . SER A 1 117 ? 4.034 -15.581 -3.725 1.00 97.38 117 SER A N 1
ATOM 957 C CA . SER A 1 117 ? 4.412 -15.124 -5.061 1.00 97.38 117 SER A CA 1
ATOM 958 C C . SER A 1 117 ? 5.517 -15.989 -5.655 1.00 97.38 117 SER A C 1
ATOM 960 O O . SER A 1 117 ? 6.487 -16.337 -4.984 1.00 97.38 117 SER A O 1
ATOM 962 N N . SER A 1 118 ? 5.411 -16.250 -6.954 1.00 96.69 118 SER A N 1
ATOM 963 C CA . SER A 1 118 ? 6.458 -16.862 -7.766 1.00 96.69 118 SER A CA 1
ATOM 964 C C . SER A 1 118 ? 6.901 -15.847 -8.813 1.00 96.69 118 SER A C 1
ATOM 966 O O . SER A 1 118 ? 6.395 -15.856 -9.939 1.00 96.69 118 SER A O 1
ATOM 968 N N . LEU A 1 119 ? 7.835 -14.973 -8.425 1.00 95.12 119 LEU A N 1
ATOM 969 C CA . LEU A 1 119 ? 8.302 -13.867 -9.259 1.00 95.12 119 LEU A CA 1
ATOM 970 C C . LEU A 1 119 ? 8.775 -14.343 -10.634 1.00 95.12 119 LEU A C 1
ATOM 972 O O . LEU A 1 119 ? 9.570 -15.275 -10.761 1.00 95.12 119 LEU A O 1
ATOM 976 N N . LYS A 1 120 ? 8.285 -13.661 -11.665 1.00 94.25 120 LYS A N 1
ATOM 977 C CA . LYS A 1 120 ? 8.717 -13.813 -13.053 1.00 94.25 120 LYS A CA 1
ATOM 978 C C . LYS A 1 120 ? 9.625 -12.651 -13.443 1.00 94.25 120 LYS A C 1
ATOM 980 O O . LYS A 1 120 ? 9.658 -11.619 -12.778 1.00 94.25 120 LYS A O 1
ATOM 985 N N . SER A 1 121 ? 10.338 -12.819 -14.556 1.00 90.75 121 SER A N 1
ATOM 986 C CA . SER A 1 121 ? 11.148 -11.747 -15.140 1.00 90.75 121 SER A CA 1
ATOM 987 C C . SER A 1 121 ? 10.296 -10.508 -15.422 1.00 90.75 121 SER A C 1
ATOM 989 O O . SER A 1 121 ? 9.175 -10.621 -15.928 1.00 90.75 121 SER A O 1
ATOM 991 N N . ILE A 1 122 ? 10.859 -9.328 -15.169 1.00 90.75 122 ILE A N 1
ATOM 992 C CA . ILE A 1 122 ? 10.262 -8.029 -15.501 1.00 90.75 122 ILE A CA 1
ATOM 993 C C . ILE A 1 122 ? 9.898 -7.918 -16.992 1.00 90.75 122 ILE A C 1
ATOM 995 O O . ILE A 1 122 ? 8.949 -7.231 -17.355 1.00 90.75 122 ILE A O 1
ATOM 999 N N . GLU A 1 123 ? 10.597 -8.660 -17.861 1.00 89.25 123 GLU A N 1
ATOM 1000 C CA . GLU A 1 123 ? 10.346 -8.709 -19.302 1.00 89.25 123 GLU A CA 1
ATOM 1001 C C . GLU A 1 123 ? 8.946 -9.220 -19.635 1.00 8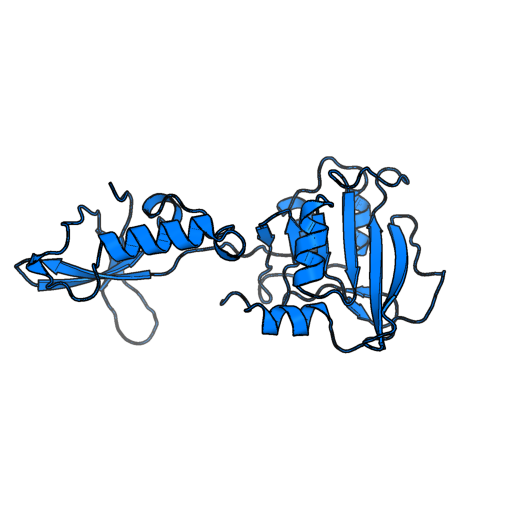9.25 123 GLU A C 1
ATOM 1003 O O . GLU A 1 123 ? 8.424 -8.915 -20.704 1.00 89.25 123 GLU A O 1
ATOM 1008 N N . THR A 1 124 ? 8.296 -9.954 -18.729 1.00 91.25 124 THR A N 1
ATOM 1009 C CA . THR A 1 124 ? 6.900 -10.379 -18.904 1.00 91.25 124 THR A CA 1
ATOM 1010 C C . THR A 1 124 ? 5.939 -9.200 -19.063 1.00 91.25 124 THR A C 1
ATOM 1012 O O . THR A 1 124 ? 4.925 -9.346 -19.748 1.00 91.25 124 THR A O 1
ATOM 1015 N N . LEU A 1 125 ? 6.279 -8.011 -18.544 1.00 90.50 125 LEU A N 1
ATOM 1016 C CA . LEU A 1 125 ? 5.503 -6.781 -18.738 1.00 90.50 125 LEU A CA 1
ATOM 1017 C C . LEU A 1 125 ? 5.434 -6.341 -20.202 1.00 90.50 125 LEU A C 1
ATOM 1019 O O . LEU A 1 125 ? 4.472 -5.677 -20.581 1.00 90.50 125 LEU A O 1
ATOM 1023 N N . SER A 1 126 ? 6.392 -6.748 -21.041 1.00 88.62 126 SER A N 1
ATOM 1024 C CA . SER A 1 126 ? 6.349 -6.477 -22.484 1.00 88.62 126 SER A CA 1
ATOM 1025 C C . SER A 1 126 ? 5.062 -6.995 -23.135 1.00 88.62 126 SER A C 1
ATOM 1027 O O . SER A 1 126 ? 4.528 -6.346 -24.030 1.00 88.62 126 SER A O 1
ATOM 1029 N N . SER A 1 127 ? 4.495 -8.097 -22.632 1.00 86.81 127 SER A N 1
ATOM 1030 C CA . SER A 1 127 ? 3.225 -8.644 -23.129 1.00 86.81 127 SER A CA 1
ATOM 1031 C C . SER A 1 127 ? 2.025 -7.725 -22.870 1.00 86.81 127 SER A C 1
ATOM 1033 O O . SER A 1 127 ? 1.095 -7.695 -23.672 1.00 86.81 127 SER A O 1
ATOM 1035 N N . LEU A 1 128 ? 2.077 -6.910 -21.811 1.00 86.69 128 LEU A N 1
ATOM 1036 C CA . LEU A 1 128 ? 1.020 -5.963 -21.446 1.00 86.69 128 LEU A CA 1
ATOM 1037 C C . LEU A 1 128 ? 1.102 -4.648 -22.234 1.00 86.69 128 LEU A C 1
ATOM 1039 O O . LEU A 1 128 ? 0.161 -3.857 -22.219 1.00 86.69 128 LEU A O 1
ATOM 1043 N N . THR A 1 129 ? 2.193 -4.407 -22.970 1.00 80.69 129 THR A N 1
ATOM 1044 C CA . THR A 1 129 ? 2.398 -3.164 -23.744 1.00 80.69 129 THR A CA 1
ATOM 1045 C C . THR A 1 129 ? 1.466 -3.021 -24.954 1.00 80.69 129 THR A C 1
ATOM 1047 O O . THR A 1 129 ? 1.451 -1.976 -25.610 1.00 80.69 129 THR A O 1
ATOM 1050 N N . HIS A 1 130 ? 0.664 -4.047 -25.238 1.00 73.81 130 HIS A N 1
ATOM 1051 C CA . HIS A 1 130 ? -0.358 -4.053 -26.285 1.00 73.81 130 HIS A CA 1
ATOM 1052 C C . HIS A 1 130 ? -1.789 -4.036 -25.725 1.00 73.81 130 HIS A C 1
ATOM 1054 O O . HIS A 1 130 ? -2.743 -3.865 -26.482 1.00 73.81 130 HIS A O 1
ATOM 1060 N N . GLU A 1 131 ? -1.953 -4.189 -24.409 1.00 67.50 131 GLU A N 1
ATOM 1061 C CA . GLU A 1 131 ? -3.257 -4.240 -23.746 1.00 67.50 131 GLU A CA 1
ATOM 1062 C C . GLU A 1 131 ? -3.685 -2.852 -23.230 1.00 67.50 131 GLU A C 1
ATOM 1064 O O . GLU A 1 131 ? -3.051 -1.842 -23.529 1.00 67.50 131 GLU A O 1
ATOM 1069 N N . GLY A 1 132 ? -4.831 -2.757 -22.549 1.00 68.25 132 GLY A N 1
ATOM 1070 C CA . GLY A 1 132 ? -5.485 -1.507 -22.128 1.00 68.25 132 GLY A CA 1
ATOM 1071 C C . GLY A 1 132 ? -4.707 -0.641 -21.116 1.00 68.25 132 GLY A C 1
ATOM 1072 O O . GLY A 1 132 ? -3.546 -0.293 -21.308 1.00 68.25 132 GLY A O 1
ATOM 1073 N N . SER A 1 133 ? -5.380 -0.163 -20.072 1.00 80.69 133 SER A N 1
ATOM 1074 C CA . SER A 1 133 ? -4.759 0.624 -18.993 1.00 80.69 133 SER A CA 1
ATOM 1075 C C . SER A 1 133 ? -3.884 -0.248 -18.083 1.00 80.69 133 SER A C 1
ATOM 1077 O O . SER A 1 133 ? -4.186 -1.426 -17.898 1.00 80.69 133 SER A O 1
ATOM 1079 N N . TRP A 1 134 ? -2.874 0.337 -17.434 1.00 91.00 134 TRP A N 1
ATOM 1080 C CA . TRP A 1 134 ? -2.051 -0.334 -16.422 1.00 91.00 134 TRP A CA 1
ATOM 1081 C C . TRP A 1 134 ? -2.880 -0.704 -15.186 1.00 91.00 134 TRP A C 1
ATOM 1083 O O . TRP A 1 134 ? -3.159 0.126 -14.323 1.00 91.00 134 TRP A O 1
ATOM 1093 N N . ASN A 1 135 ? -3.322 -1.958 -15.117 1.00 92.06 135 ASN A N 1
ATOM 1094 C CA . ASN A 1 135 ? -4.130 -2.476 -14.019 1.00 92.06 135 ASN A CA 1
ATOM 1095 C C . ASN A 1 135 ? -3.254 -3.269 -13.036 1.00 92.06 135 ASN A C 1
ATOM 1097 O O . ASN A 1 135 ? -2.506 -4.153 -13.452 1.00 92.06 135 ASN A O 1
ATOM 1101 N N . ALA A 1 136 ? -3.379 -2.988 -11.735 1.00 95.00 136 ALA A N 1
ATOM 1102 C CA . ALA A 1 136 ? -2.582 -3.638 -10.696 1.00 95.00 136 ALA A CA 1
ATOM 1103 C C . ALA A 1 136 ? -2.709 -5.172 -10.683 1.00 95.00 136 ALA A C 1
ATOM 1105 O O . ALA A 1 136 ? -1.713 -5.864 -10.478 1.00 95.00 136 ALA A O 1
ATOM 1106 N N . THR A 1 137 ? -3.906 -5.711 -10.936 1.00 94.56 137 THR A N 1
ATOM 1107 C CA . THR A 1 137 ? -4.164 -7.157 -10.976 1.00 94.56 137 THR A CA 1
ATOM 1108 C C . THR A 1 137 ? -3.476 -7.818 -12.167 1.00 94.56 137 THR A C 1
ATOM 1110 O O . THR A 1 137 ? -2.832 -8.853 -12.002 1.00 94.56 137 THR A O 1
ATOM 1113 N N . GLU A 1 138 ? -3.550 -7.210 -13.354 1.00 94.38 138 GLU A N 1
ATOM 1114 C CA . GLU A 1 138 ? -2.883 -7.750 -14.547 1.00 94.38 138 GLU A CA 1
ATOM 1115 C C . GLU A 1 138 ? -1.357 -7.647 -14.438 1.00 94.38 138 GLU A C 1
ATOM 1117 O O . GLU A 1 138 ? -0.652 -8.600 -14.769 1.00 94.38 138 GLU A O 1
ATOM 1122 N N . ILE A 1 139 ? -0.837 -6.543 -13.886 1.00 96.06 139 ILE A N 1
ATOM 1123 C CA . ILE A 1 139 ? 0.596 -6.381 -13.596 1.00 96.06 139 ILE A CA 1
ATOM 1124 C C . ILE A 1 139 ? 1.067 -7.458 -12.614 1.00 96.06 139 ILE A C 1
ATOM 1126 O O . ILE A 1 139 ? 2.053 -8.145 -12.885 1.00 96.06 139 ILE A O 1
ATOM 1130 N N . ALA A 1 140 ? 0.352 -7.656 -11.504 1.00 97.19 140 ALA A N 1
ATOM 1131 C CA . ALA A 1 140 ? 0.698 -8.678 -10.523 1.00 97.19 140 ALA A CA 1
ATOM 1132 C C . ALA A 1 140 ? 0.718 -10.079 -11.154 1.00 97.19 140 ALA A C 1
ATOM 1134 O O . ALA A 1 140 ? 1.699 -10.810 -11.027 1.00 97.19 140 ALA A O 1
ATOM 1135 N N . LYS A 1 141 ? -0.313 -10.427 -11.930 1.00 95.94 141 LYS A N 1
ATOM 1136 C CA . LYS A 1 141 ? -0.412 -11.712 -12.635 1.00 95.94 141 LYS A CA 1
ATOM 1137 C C . LYS A 1 141 ? 0.719 -11.926 -13.646 1.00 95.94 141 LYS A C 1
ATOM 1139 O O . LYS A 1 141 ? 1.298 -13.022 -13.705 1.00 95.94 141 LYS A O 1
ATOM 1144 N N . ALA A 1 142 ? 1.047 -10.901 -14.435 1.00 94.88 142 ALA A N 1
ATOM 1145 C CA . ALA A 1 142 ? 2.149 -10.946 -15.392 1.00 94.88 142 ALA A CA 1
ATOM 1146 C C . ALA A 1 142 ? 3.483 -11.215 -14.685 1.00 94.88 142 ALA A C 1
ATOM 1148 O O . ALA A 1 142 ? 4.235 -12.079 -15.130 1.00 94.88 142 ALA A O 1
ATOM 1149 N N . LEU A 1 143 ? 3.699 -10.575 -13.533 1.00 96.31 143 LEU A N 1
ATOM 1150 C CA . LEU A 1 143 ? 4.901 -10.703 -12.709 1.00 96.31 143 LEU A CA 1
ATOM 1151 C C . LEU A 1 143 ? 4.901 -11.922 -11.771 1.00 96.31 143 LEU A C 1
ATOM 1153 O O . LEU A 1 143 ? 5.906 -12.179 -11.113 1.00 96.31 143 LEU A O 1
ATOM 1157 N N . GLY A 1 144 ? 3.812 -12.696 -11.710 1.00 97.12 144 GLY A N 1
ATOM 1158 C CA . GLY A 1 144 ? 3.695 -13.853 -10.811 1.00 97.12 144 GLY A CA 1
ATOM 1159 C C . GLY A 1 144 ? 3.599 -13.471 -9.329 1.00 97.12 144 GLY A C 1
ATOM 1160 O O . GLY A 1 144 ? 4.080 -14.202 -8.463 1.00 97.12 144 GLY A O 1
ATOM 1161 N N . ILE A 1 145 ? 3.013 -12.310 -9.046 1.00 98.44 145 ILE A N 1
ATOM 1162 C CA . ILE A 1 145 ? 2.839 -11.750 -7.710 1.00 98.44 145 ILE A CA 1
ATOM 1163 C C . ILE A 1 145 ? 1.435 -12.059 -7.207 1.00 98.44 145 ILE A C 1
ATOM 1165 O O . ILE A 1 145 ? 0.456 -11.794 -7.899 1.00 98.44 145 ILE A O 1
ATOM 1169 N N . GLU A 1 146 ? 1.354 -12.546 -5.973 1.00 98.12 146 GLU A N 1
ATOM 1170 C CA . GLU A 1 146 ? 0.113 -12.656 -5.208 1.00 98.12 146 GLU A CA 1
ATOM 1171 C C . GLU A 1 146 ? -0.071 -11.378 -4.373 1.00 98.12 146 GLU A C 1
ATOM 1173 O O . GLU A 1 146 ? 0.684 -11.176 -3.410 1.00 98.12 146 GLU A O 1
ATOM 1178 N N . PRO A 1 147 ? -1.008 -10.475 -4.728 1.00 97.50 147 PRO A N 1
ATOM 1179 C CA . PRO A 1 147 ? -1.164 -9.196 -4.044 1.00 97.50 147 PRO A CA 1
ATOM 1180 C C . PRO A 1 147 ? -1.622 -9.363 -2.594 1.00 97.50 147 PRO A C 1
ATOM 1182 O O . PRO A 1 147 ? -2.526 -10.139 -2.288 1.00 97.50 147 PRO A O 1
ATOM 1185 N N . LEU A 1 148 ? -1.036 -8.575 -1.698 1.00 96.62 148 LEU A N 1
ATOM 1186 C CA . LEU A 1 148 ? -1.536 -8.405 -0.339 1.00 96.62 148 LEU A CA 1
ATOM 1187 C C . LEU A 1 148 ? -2.707 -7.422 -0.326 1.00 96.62 148 LEU A C 1
ATOM 1189 O O . LEU A 1 148 ? -2.778 -6.498 -1.136 1.00 96.62 148 LEU A O 1
ATOM 1193 N N . THR A 1 149 ? -3.608 -7.611 0.637 1.00 94.06 149 THR A N 1
ATOM 1194 C CA . THR A 1 149 ? -4.736 -6.706 0.881 1.00 94.06 149 THR A CA 1
ATOM 1195 C C . THR A 1 149 ? -4.493 -5.917 2.158 1.00 94.06 149 THR A C 1
ATOM 1197 O O . THR A 1 149 ? -4.077 -6.475 3.174 1.00 94.06 149 THR A O 1
ATOM 1200 N N . TYR A 1 150 ? -4.756 -4.617 2.094 1.00 94.00 150 TYR A N 1
ATOM 1201 C CA . TYR A 1 150 ? -4.725 -3.742 3.255 1.00 94.00 150 TYR A CA 1
ATOM 1202 C C . TYR A 1 150 ? -5.937 -3.992 4.140 1.00 94.00 150 TYR A C 1
ATOM 1204 O O . TYR A 1 150 ? -7.060 -4.057 3.648 1.00 94.00 150 TYR A O 1
ATOM 1212 N N . VAL A 1 151 ? -5.712 -4.086 5.446 1.00 93.62 151 VAL A N 1
ATOM 1213 C CA . VAL A 1 151 ? -6.774 -4.208 6.444 1.00 93.62 151 VAL A CA 1
ATOM 1214 C C . VAL A 1 151 ? -6.437 -3.320 7.631 1.00 93.62 151 VAL A C 1
ATOM 1216 O O . VAL A 1 151 ? -5.273 -3.217 8.020 1.00 93.62 151 VAL A O 1
ATOM 1219 N N . PHE A 1 152 ? -7.447 -2.702 8.236 1.00 93.62 152 PHE A N 1
ATOM 1220 C CA . PHE A 1 152 ? -7.312 -2.286 9.626 1.00 93.62 152 PHE A CA 1
ATOM 1221 C C . PHE A 1 152 ? -7.447 -3.534 10.485 1.00 93.62 152 PHE A C 1
ATOM 1223 O O . PHE A 1 152 ? -8.340 -4.337 10.251 1.00 93.62 152 PHE A O 1
ATOM 1230 N N . LEU A 1 153 ? -6.568 -3.708 11.461 1.00 94.25 153 LEU A N 1
ATOM 1231 C CA . LEU A 1 153 ? -6.697 -4.761 12.457 1.00 94.25 153 LEU A CA 1
ATOM 1232 C C . LEU A 1 153 ? -6.751 -4.090 13.820 1.00 94.25 153 LEU A C 1
ATOM 1234 O O . LEU A 1 153 ? -5.748 -3.555 14.288 1.00 94.25 153 LEU A O 1
ATOM 1238 N N . MET A 1 154 ? -7.929 -4.101 14.433 1.00 94.25 154 MET A N 1
ATOM 1239 C CA . MET A 1 154 ? -8.146 -3.525 15.753 1.00 94.25 154 MET A CA 1
ATOM 1240 C C . MET A 1 154 ? -8.690 -4.570 16.719 1.00 94.25 154 MET A C 1
ATOM 1242 O O . MET A 1 154 ? -9.377 -5.508 16.318 1.00 94.25 154 MET A O 1
ATOM 1246 N N . ASN A 1 155 ? -8.376 -4.387 17.997 1.00 95.38 155 ASN A N 1
ATOM 1247 C CA . ASN A 1 155 ? -8.960 -5.128 19.104 1.00 95.38 155 ASN A CA 1
ATOM 1248 C C . ASN A 1 155 ? -9.642 -4.116 20.026 1.00 95.38 155 ASN A C 1
ATOM 1250 O O . ASN A 1 155 ? -8.957 -3.297 20.640 1.00 95.38 155 ASN A O 1
ATOM 1254 N N . LEU A 1 156 ? -10.971 -4.138 20.063 1.00 94.94 156 LEU A N 1
ATOM 1255 C CA . LEU A 1 156 ? -11.774 -3.228 20.868 1.00 94.94 156 LEU A CA 1
ATOM 1256 C C . LEU A 1 156 ? -12.162 -3.937 22.162 1.00 94.94 156 LEU A C 1
ATOM 1258 O O . LEU A 1 156 ? -12.678 -5.054 22.129 1.00 94.94 156 LEU A O 1
ATOM 1262 N N . THR A 1 157 ? -11.952 -3.269 23.293 1.00 95.75 157 THR A N 1
ATOM 1263 C CA . THR A 1 157 ? -12.536 -3.679 24.570 1.00 95.75 157 THR A CA 1
ATOM 1264 C C . THR A 1 157 ? -13.877 -2.978 24.718 1.00 95.75 157 THR A C 1
ATOM 1266 O O . THR A 1 157 ? -13.934 -1.767 24.913 1.00 95.75 157 THR A O 1
ATOM 1269 N N . LEU A 1 158 ? -14.948 -3.747 24.573 1.00 94.75 158 LEU A N 1
ATOM 1270 C CA . LEU A 1 158 ? -16.320 -3.304 24.766 1.00 94.75 158 LEU A CA 1
ATOM 1271 C C . LEU A 1 158 ? -16.671 -3.500 26.235 1.00 94.75 158 LEU A C 1
ATOM 1273 O O . LEU A 1 158 ? -16.409 -4.571 26.777 1.00 94.75 158 LEU A O 1
ATOM 1277 N N . GLU A 1 159 ? -17.243 -2.489 26.871 1.00 95.06 159 GLU A N 1
ATOM 1278 C CA . GLU A 1 159 ? -17.675 -2.554 28.264 1.00 95.06 159 GLU A CA 1
ATOM 1279 C C . GLU A 1 159 ? -19.103 -2.033 28.362 1.00 95.06 159 GLU A C 1
ATOM 1281 O O . GLU A 1 159 ? -19.436 -0.985 27.806 1.00 95.06 159 GLU A O 1
ATOM 1286 N N . ASP A 1 160 ? -19.941 -2.794 29.053 1.00 91.50 160 ASP A N 1
ATOM 1287 C CA . ASP A 1 160 ? -21.285 -2.389 29.431 1.00 91.50 160 ASP A CA 1
ATOM 1288 C C . ASP A 1 160 ? -21.446 -2.471 30.957 1.00 91.50 160 ASP A C 1
ATOM 1290 O O . ASP A 1 160 ? -20.495 -2.702 31.704 1.00 91.50 160 ASP A O 1
ATOM 1294 N N . GLU A 1 161 ? -22.668 -2.282 31.452 1.00 90.88 161 GLU A N 1
ATOM 1295 C CA . GLU A 1 161 ? -22.951 -2.346 32.891 1.00 90.88 161 GLU A CA 1
ATOM 1296 C C . GLU A 1 161 ? -22.737 -3.748 33.503 1.00 90.88 161 GLU A C 1
ATOM 1298 O O . GLU A 1 161 ? -22.762 -3.901 34.726 1.00 90.88 161 GLU A O 1
ATOM 1303 N N . THR A 1 162 ? -22.559 -4.783 32.677 1.00 93.62 162 THR A N 1
ATOM 1304 C CA . THR A 1 162 ? -22.504 -6.192 33.087 1.00 93.62 162 THR A CA 1
ATOM 1305 C C . THR A 1 162 ? -21.103 -6.790 33.013 1.00 93.62 162 THR A C 1
ATOM 1307 O O . THR A 1 162 ? -20.794 -7.711 33.776 1.00 93.62 162 THR A O 1
ATOM 1310 N N . GLY A 1 163 ? -20.239 -6.272 32.141 1.00 92.94 163 GLY A N 1
ATOM 1311 C CA . GLY A 1 163 ? -18.868 -6.740 32.011 1.00 92.94 163 GLY A CA 1
ATOM 1312 C C . GLY A 1 163 ? -18.154 -6.189 30.786 1.00 92.94 163 GLY A C 1
ATOM 1313 O O . GLY A 1 163 ? -18.594 -5.232 30.155 1.00 92.94 163 GLY A O 1
ATOM 1314 N N . SER A 1 164 ? -17.024 -6.818 30.459 1.00 94.94 164 SER A N 1
ATOM 1315 C CA . SER A 1 164 ? -16.199 -6.444 29.315 1.00 94.94 164 SER A CA 1
ATOM 1316 C C . SER A 1 164 ? -15.926 -7.613 28.372 1.00 94.94 164 SER A C 1
ATOM 1318 O O . SER A 1 164 ? -15.862 -8.779 28.773 1.00 94.94 164 SER 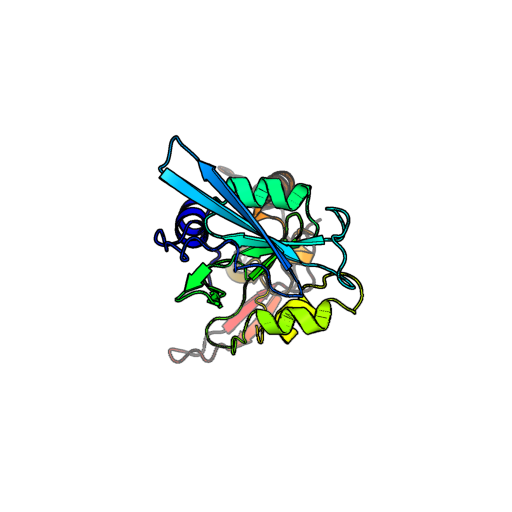A O 1
ATOM 1320 N N . LEU A 1 165 ? -15.766 -7.285 27.092 1.00 94.69 165 LEU A N 1
ATOM 1321 C CA . LEU A 1 165 ? -15.573 -8.218 25.993 1.00 94.69 165 LEU A CA 1
ATOM 1322 C C . LEU A 1 165 ? -14.536 -7.662 25.017 1.00 94.69 165 LEU A C 1
ATOM 1324 O O . LEU A 1 165 ? -14.652 -6.529 24.564 1.00 94.69 165 LEU A O 1
ATOM 1328 N N . ASN A 1 166 ? -13.548 -8.473 24.641 1.00 95.44 166 ASN A N 1
ATOM 1329 C CA . ASN A 1 166 ? -12.616 -8.114 23.572 1.00 95.44 166 ASN A CA 1
ATOM 1330 C C . ASN A 1 166 ? -13.141 -8.627 22.231 1.00 95.44 166 ASN A C 1
ATOM 1332 O O . ASN A 1 166 ? -13.380 -9.828 22.089 1.00 95.44 166 ASN A O 1
ATOM 1336 N N . ALA A 1 167 ? -13.289 -7.730 21.260 1.00 95.75 167 ALA A N 1
ATOM 1337 C CA . ALA A 1 167 ? -13.758 -8.048 19.921 1.00 95.75 167 ALA A CA 1
ATOM 1338 C C . ALA A 1 167 ? -12.811 -7.484 18.855 1.00 95.75 167 ALA A C 1
ATOM 1340 O O . ALA A 1 167 ? -12.426 -6.313 18.880 1.00 95.75 167 ALA A O 1
ATOM 1341 N N . TYR A 1 168 ? -12.454 -8.324 17.888 1.00 96.06 168 TYR A N 1
ATOM 1342 C CA . TYR A 1 168 ? -11.651 -7.918 16.744 1.00 96.06 168 TYR A CA 1
ATOM 1343 C C . TYR A 1 168 ? -12.488 -7.168 15.711 1.00 96.06 168 TYR A C 1
ATOM 1345 O O . TYR A 1 168 ? -13.649 -7.490 15.468 1.00 96.06 168 TYR A O 1
ATOM 1353 N N . LEU A 1 169 ? -11.860 -6.214 15.035 1.00 95.00 169 LEU A N 1
ATOM 1354 C CA . LEU A 1 169 ? -12.413 -5.530 13.876 1.00 95.00 169 LEU A CA 1
ATOM 1355 C C . LEU A 1 169 ? -11.363 -5.546 12.769 1.00 95.00 169 LEU A C 1
ATOM 1357 O O . LEU A 1 169 ? -10.323 -4.895 12.887 1.00 95.00 169 LEU A O 1
ATOM 1361 N N . TRP A 1 170 ? -11.630 -6.305 11.703 1.00 93.44 170 TRP A N 1
ATOM 1362 C CA . TRP A 1 170 ? -10.756 -6.312 10.529 1.00 93.44 170 TRP A CA 1
ATOM 1363 C C . TRP A 1 170 ? -11.474 -6.553 9.202 1.00 93.44 170 TRP A C 1
ATOM 1365 O O . TRP A 1 170 ? -11.314 -5.751 8.285 1.00 93.44 170 TRP A O 1
ATOM 1375 N N . ARG A 1 171 ? -12.326 -7.583 9.094 1.00 90.38 171 ARG A N 1
ATOM 1376 C CA . ARG A 1 171 ? -13.032 -7.896 7.833 1.00 90.38 171 ARG A CA 1
ATOM 1377 C C . ARG A 1 171 ? -13.951 -6.775 7.363 1.00 90.38 171 ARG A C 1
ATOM 1379 O O . ARG A 1 171 ? -13.990 -6.475 6.177 1.00 90.38 171 ARG A O 1
ATOM 1386 N N . HIS A 1 172 ? -14.657 -6.150 8.301 1.00 90.81 172 HIS A N 1
ATOM 1387 C CA . HIS A 1 172 ? -15.595 -5.058 8.035 1.00 90.81 172 HIS A CA 1
ATOM 1388 C C . HIS A 1 172 ? -15.028 -3.689 8.420 1.00 90.81 172 HIS A C 1
ATOM 1390 O O . HIS A 1 172 ? -15.769 -2.717 8.494 1.00 90.81 172 HIS A O 1
ATOM 1396 N N . ALA A 1 173 ? -13.722 -3.579 8.676 1.00 92.31 173 ALA A N 1
ATOM 1397 C CA . ALA A 1 173 ? -13.158 -2.348 9.215 1.00 92.31 173 ALA A CA 1
ATOM 1398 C C . ALA A 1 173 ? -13.208 -1.174 8.222 1.00 92.31 173 ALA A C 1
ATOM 1400 O O . ALA A 1 173 ? -13.493 -0.050 8.616 1.00 92.31 173 ALA A O 1
ATOM 1401 N N . GLU A 1 174 ? -12.991 -1.429 6.928 1.00 92.62 174 GLU A N 1
ATOM 1402 C CA . GLU A 1 174 ? -13.147 -0.401 5.886 1.00 92.62 174 GLU A CA 1
ATOM 1403 C C . GLU A 1 174 ? -14.585 0.134 5.837 1.00 92.62 174 GLU A C 1
ATOM 1405 O O . GLU A 1 174 ? -14.788 1.343 5.772 1.00 92.62 174 GLU A O 1
ATOM 1410 N N . GLN A 1 175 ? -15.582 -0.751 5.949 1.00 91.69 175 GLN A N 1
ATOM 1411 C CA . GLN A 1 175 ? -16.992 -0.366 6.042 1.00 91.69 175 GLN A CA 1
ATOM 1412 C C . GLN A 1 175 ? -17.262 0.423 7.330 1.00 91.69 175 GLN A C 1
ATOM 1414 O O . GLN A 1 175 ? -17.887 1.476 7.280 1.00 91.69 175 GLN A O 1
ATOM 1419 N N . PHE A 1 176 ? -16.750 -0.062 8.460 1.00 92.69 176 PHE A N 1
ATOM 1420 C CA . PHE A 1 176 ? -16.937 0.526 9.783 1.00 92.69 176 PHE A CA 1
ATOM 1421 C C . PHE A 1 176 ? -16.413 1.964 9.869 1.00 92.69 176 PHE A C 1
ATOM 1423 O O . PHE A 1 176 ? -17.126 2.845 10.345 1.00 92.69 176 PHE A O 1
ATOM 1430 N N . PHE A 1 177 ? -15.198 2.213 9.366 1.00 93.00 177 PHE A N 1
ATOM 1431 C CA . PHE A 1 177 ? -14.581 3.543 9.366 1.00 93.00 177 PHE A CA 1
ATOM 1432 C C . PHE A 1 177 ? -14.973 4.402 8.161 1.00 93.00 177 PHE A C 1
ATOM 1434 O O . PHE A 1 177 ? -14.769 5.613 8.194 1.00 93.00 177 PHE A O 1
ATOM 1441 N N . GLN A 1 178 ? -15.500 3.795 7.093 1.00 92.94 178 GLN A N 1
ATOM 1442 C CA . GLN A 1 178 ? -15.692 4.433 5.784 1.00 92.94 178 GLN A CA 1
ATOM 1443 C C . GLN A 1 178 ? -14.390 5.052 5.238 1.00 92.94 178 GLN A C 1
ATOM 1445 O O . GLN A 1 178 ? -14.398 6.086 4.571 1.00 92.94 178 GLN A O 1
ATOM 1450 N N . ILE A 1 179 ? -13.255 4.414 5.541 1.00 94.00 179 ILE A N 1
ATOM 1451 C CA . ILE A 1 179 ? -11.908 4.832 5.140 1.00 94.00 179 ILE A CA 1
ATOM 1452 C C . ILE A 1 179 ? -11.235 3.645 4.465 1.00 94.00 179 ILE A C 1
ATOM 1454 O O . ILE A 1 179 ? -11.211 2.552 5.030 1.00 94.00 179 ILE A O 1
ATOM 1458 N N . SER A 1 180 ? -10.632 3.858 3.292 1.00 93.50 180 SER A N 1
ATOM 1459 C CA . SER A 1 180 ? -9.884 2.784 2.642 1.00 93.50 180 SER A CA 1
ATOM 1460 C C . SER A 1 180 ? -8.523 2.573 3.314 1.00 93.50 180 SER A C 1
ATOM 1462 O O . SER A 1 180 ? -7.695 3.495 3.333 1.00 93.50 180 SER A O 1
ATOM 1464 N N . PRO A 1 181 ? -8.219 1.358 3.809 1.00 93.56 181 PRO A N 1
ATOM 1465 C CA . PRO A 1 181 ? -6.935 1.070 4.447 1.00 93.56 181 PRO A CA 1
ATOM 1466 C C . PRO A 1 181 ? -5.769 1.118 3.446 1.00 93.56 181 PRO A C 1
ATOM 1468 O O . PRO A 1 181 ? -4.616 1.250 3.845 1.00 93.56 181 PRO A O 1
ATOM 1471 N N . SER A 1 182 ? -6.060 1.045 2.142 1.00 92.62 182 SER A N 1
ATOM 1472 C CA . SER A 1 182 ? -5.063 1.133 1.068 1.00 92.62 182 SER A CA 1
ATOM 1473 C C . SER A 1 182 ? -4.568 2.554 0.775 1.00 92.62 182 SER A C 1
ATOM 1475 O O . SER A 1 182 ? -3.536 2.718 0.127 1.00 92.62 182 SER A O 1
ATOM 1477 N N . GLU A 1 183 ? -5.285 3.578 1.247 1.00 91.56 183 GLU A N 1
ATOM 1478 C CA . GLU A 1 183 ? -4.996 4.990 0.951 1.00 91.56 183 GLU A CA 1
ATOM 1479 C C . GLU A 1 183 ? -4.583 5.778 2.194 1.00 91.56 183 GLU A C 1
ATOM 1481 O O . GLU A 1 183 ? -3.858 6.768 2.081 1.00 91.56 183 GLU A O 1
ATOM 1486 N N . ILE A 1 184 ? -5.001 5.329 3.382 1.00 92.00 184 ILE A N 1
ATOM 1487 C CA . ILE A 1 184 ? -4.800 6.061 4.637 1.00 92.00 184 ILE A CA 1
ATOM 1488 C C . ILE A 1 184 ? -3.327 6.393 4.913 1.00 92.00 184 ILE A C 1
ATOM 1490 O O . ILE A 1 184 ? -3.027 7.448 5.461 1.00 92.00 184 ILE A O 1
ATOM 1494 N N . PHE A 1 185 ? -2.387 5.546 4.488 1.00 85.62 185 PHE A N 1
ATOM 1495 C CA . PHE A 1 185 ? -0.959 5.783 4.712 1.00 85.62 185 PHE A CA 1
ATOM 1496 C C . PHE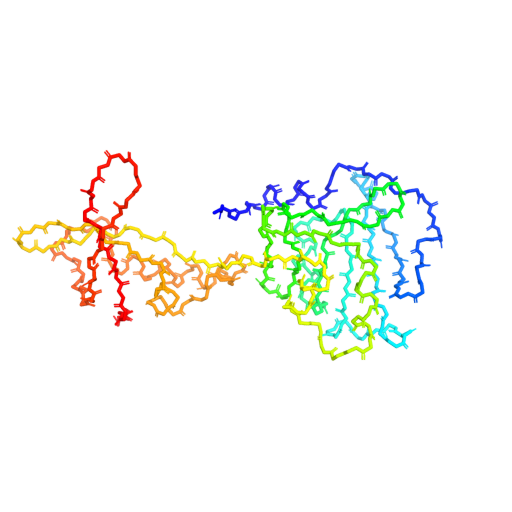 A 1 185 ? -0.439 7.045 3.999 1.00 85.62 185 PHE A C 1
ATOM 1498 O O . PHE A 1 185 ? 0.432 7.730 4.524 1.00 85.62 185 PHE A O 1
ATOM 1505 N N . MET A 1 186 ? -1.004 7.389 2.837 1.00 88.31 186 MET A N 1
ATOM 1506 C CA . MET A 1 186 ? -0.518 8.486 1.988 1.00 88.31 186 MET A CA 1
ATOM 1507 C C . MET A 1 186 ? -1.384 9.750 2.066 1.00 88.31 186 MET A C 1
ATOM 1509 O O . MET A 1 186 ? -1.049 10.765 1.451 1.00 88.31 186 MET A O 1
ATOM 1513 N N . VAL A 1 187 ? -2.512 9.699 2.781 1.00 91.94 187 VAL A N 1
ATOM 1514 C CA . VAL A 1 187 ? -3.534 10.751 2.772 1.00 91.94 187 VAL A CA 1
ATOM 1515 C C . VAL A 1 187 ? -3.826 11.224 4.195 1.00 91.94 187 VAL A C 1
ATOM 1517 O O . VAL A 1 187 ? -4.625 10.624 4.911 1.00 91.94 187 VAL A O 1
ATOM 1520 N N . ASN A 1 188 ? -3.225 12.352 4.581 1.00 92.88 188 ASN A N 1
ATOM 1521 C CA . ASN A 1 188 ? -3.344 12.919 5.932 1.00 92.88 188 ASN A CA 1
ATOM 1522 C C . ASN A 1 188 ? -4.797 13.136 6.376 1.00 92.88 188 ASN A C 1
ATOM 1524 O O . ASN A 1 1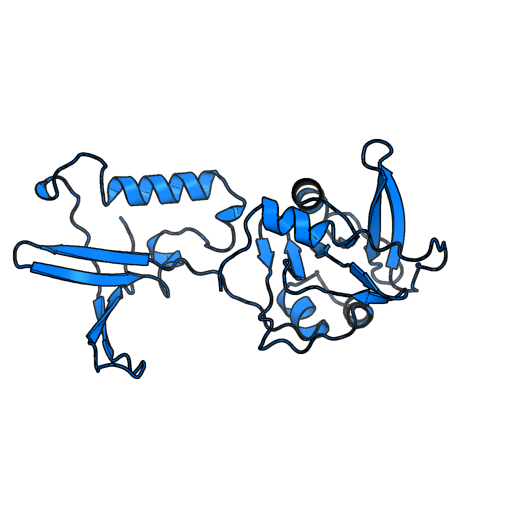88 ? -5.125 12.837 7.515 1.00 92.88 188 ASN A O 1
ATOM 1528 N N . ILE A 1 189 ? -5.685 13.587 5.482 1.00 95.25 189 ILE A N 1
ATOM 1529 C CA . ILE A 1 189 ? -7.089 13.823 5.851 1.00 95.25 189 ILE A CA 1
ATOM 1530 C C . ILE A 1 189 ? -7.821 12.531 6.251 1.00 95.25 189 ILE A C 1
ATOM 1532 O O . ILE A 1 189 ? -8.686 12.568 7.117 1.00 95.25 189 ILE A O 1
ATOM 1536 N N . LEU A 1 190 ? -7.439 11.375 5.692 1.00 94.88 190 LEU A N 1
ATOM 1537 C CA . LEU A 1 190 ? -7.983 10.080 6.118 1.00 94.88 190 LEU A CA 1
ATOM 1538 C C . LEU A 1 190 ? -7.413 9.651 7.479 1.00 94.88 190 LEU A C 1
ATOM 1540 O O . LEU A 1 190 ? -8.109 9.006 8.257 1.00 94.88 190 LEU A O 1
ATOM 1544 N N . GLN A 1 191 ? -6.163 10.013 7.783 1.00 94.94 191 GLN A N 1
ATOM 1545 C CA . GLN A 1 191 ? -5.555 9.766 9.097 1.00 94.94 191 GLN A CA 1
ATOM 1546 C C . GLN A 1 191 ? -6.220 10.617 10.180 1.00 94.94 191 GLN A C 1
ATOM 1548 O O . GLN A 1 191 ? -6.542 10.106 11.249 1.00 94.94 191 GLN A O 1
ATOM 1553 N N . GLU A 1 192 ? -6.459 11.896 9.885 1.00 95.94 192 GLU A N 1
ATOM 1554 C CA . GLU A 1 192 ? -7.203 12.817 10.747 1.00 95.94 192 GLU A CA 1
ATOM 1555 C C . GLU A 1 192 ? -8.628 12.308 10.971 1.00 95.94 192 GLU A C 1
ATOM 1557 O O . GLU A 1 192 ? -9.039 12.167 12.116 1.00 95.94 192 GLU A O 1
ATOM 1562 N N . GLN A 1 193 ? -9.336 11.904 9.910 1.00 95.00 193 GLN A N 1
ATOM 1563 C CA . GLN A 1 193 ? -10.675 11.321 10.025 1.00 95.00 193 GLN A CA 1
ATOM 1564 C C . GLN A 1 193 ? -10.692 10.066 10.912 1.00 95.00 193 GLN A C 1
ATOM 1566 O O . GLN A 1 193 ? -11.572 9.932 11.760 1.00 95.00 193 GLN A O 1
ATOM 1571 N N . LEU A 1 194 ? -9.726 9.151 10.757 1.00 95.00 194 LEU A N 1
ATOM 1572 C CA . LEU A 1 194 ? -9.634 7.974 11.627 1.00 95.00 194 LEU A CA 1
ATOM 1573 C C . LEU A 1 194 ? -9.388 8.385 13.084 1.00 95.00 194 LEU A C 1
ATOM 1575 O O . LEU A 1 194 ? -10.014 7.843 13.992 1.00 95.00 194 LEU A O 1
ATOM 1579 N N . ASN A 1 195 ? -8.496 9.348 13.316 1.00 95.38 195 ASN A N 1
ATOM 1580 C CA . ASN A 1 195 ? -8.224 9.871 14.650 1.00 95.38 195 ASN A CA 1
ATOM 1581 C C . ASN A 1 195 ? -9.468 10.524 15.273 1.00 95.38 195 ASN A C 1
ATOM 1583 O O . ASN A 1 195 ? -9.764 10.285 16.443 1.00 95.38 195 ASN A O 1
ATOM 1587 N N . ASP A 1 196 ? -10.228 11.297 14.505 1.00 95.12 196 ASP A N 1
ATOM 1588 C CA . ASP A 1 196 ? -11.465 11.933 14.958 1.00 95.12 196 ASP A CA 1
ATOM 1589 C C . ASP A 1 196 ? -12.526 10.888 15.330 1.00 95.12 196 ASP A C 1
ATOM 1591 O O . ASP A 1 196 ? -13.170 10.996 16.375 1.00 95.12 196 ASP A O 1
ATOM 1595 N N . ILE A 1 197 ? -12.650 9.815 14.541 1.00 94.50 197 ILE A N 1
ATOM 1596 C CA . ILE A 1 197 ? -13.520 8.679 14.869 1.00 94.50 197 ILE A CA 1
ATOM 1597 C C . ILE A 1 197 ? -13.082 8.033 16.191 1.00 94.50 197 ILE A C 1
ATOM 1599 O O . ILE A 1 197 ? -13.889 7.883 17.107 1.00 94.50 197 ILE A O 1
ATOM 1603 N N . MET A 1 198 ? -11.798 7.692 16.333 1.00 94.00 198 MET A N 1
ATOM 1604 C CA . MET A 1 198 ? -11.293 7.013 17.532 1.00 94.00 198 MET A CA 1
ATOM 1605 C C . MET A 1 198 ? -11.382 7.886 18.789 1.00 94.00 198 MET A C 1
ATOM 1607 O O . MET A 1 198 ? -11.690 7.380 19.866 1.00 94.00 198 MET A O 1
ATOM 1611 N N . THR A 1 199 ? -11.152 9.193 18.664 1.00 94.69 199 THR A N 1
ATOM 1612 C CA . THR A 1 199 ? -11.302 10.149 19.773 1.00 94.69 199 THR A CA 1
ATOM 1613 C C . THR A 1 199 ? -12.762 10.441 20.107 1.00 94.69 199 THR A C 1
ATOM 1615 O O . THR A 1 199 ? -13.050 10.802 21.244 1.00 94.69 199 THR A O 1
ATOM 1618 N N . THR A 1 200 ? -13.687 10.245 19.165 1.00 93.69 200 THR A N 1
ATOM 1619 C CA . THR A 1 200 ? -15.129 10.288 19.437 1.00 93.69 200 THR A CA 1
ATOM 1620 C C . THR A 1 200 ? -15.566 9.058 20.227 1.00 93.69 200 THR A C 1
ATOM 1622 O O . THR A 1 200 ? -16.246 9.207 21.239 1.00 93.69 200 THR A O 1
ATOM 1625 N N . LEU A 1 201 ? -15.135 7.858 19.816 1.00 92.81 201 LEU A N 1
ATOM 1626 C CA . LEU A 1 201 ? -15.450 6.603 20.515 1.00 92.81 201 LEU A CA 1
ATOM 1627 C C . LEU A 1 201 ? -14.824 6.540 21.913 1.00 92.81 201 LEU A C 1
ATOM 1629 O O . LEU A 1 201 ? -15.476 6.122 22.864 1.00 92.81 201 LEU A O 1
ATOM 1633 N N . CYS A 1 202 ? -13.566 6.972 22.038 1.00 93.62 202 CYS A N 1
ATOM 1634 C CA . CYS A 1 202 ? -12.803 6.930 23.282 1.00 93.62 202 CYS A CA 1
ATOM 1635 C C . CYS A 1 202 ? -12.142 8.291 23.567 1.00 93.62 202 CYS A C 1
ATOM 1637 O O . CYS A 1 202 ? -10.934 8.453 23.349 1.00 93.62 202 CYS A O 1
ATOM 1639 N N . PRO A 1 203 ? -12.899 9.290 24.061 1.00 94.44 203 PRO A N 1
ATOM 1640 C CA . PRO A 1 203 ? -12.356 10.618 24.312 1.00 94.44 203 PRO A CA 1
ATOM 1641 C C . PRO A 1 203 ? -11.238 10.603 25.370 1.00 94.44 203 PRO A C 1
ATOM 1643 O O . PRO A 1 203 ? -11.431 10.106 26.488 1.00 94.44 203 PRO A O 1
ATOM 1646 N N . PRO A 1 204 ? -10.057 11.177 25.072 1.00 93.12 204 PRO A N 1
ATOM 1647 C CA . PRO A 1 204 ? -8.922 11.130 25.984 1.00 93.12 204 PRO A CA 1
ATOM 1648 C C . PRO A 1 204 ? -9.205 11.916 27.270 1.00 93.12 204 PRO A C 1
ATOM 1650 O O . PRO A 1 204 ? -9.699 13.042 27.246 1.00 93.12 204 PRO A O 1
ATOM 1653 N N . GLY A 1 205 ? -8.861 11.324 28.417 1.00 91.69 205 GLY A N 1
ATOM 1654 C CA . GLY A 1 205 ? -9.038 11.947 29.735 1.00 91.69 205 GLY A CA 1
ATOM 1655 C C . GLY A 1 205 ? -10.483 11.985 30.243 1.00 91.69 205 GLY A C 1
ATOM 1656 O O . GLY A 1 205 ? -10.725 12.550 31.310 1.00 91.69 205 GLY A O 1
ATOM 1657 N N . LYS A 1 206 ? -11.432 11.392 29.511 1.00 92.31 206 LYS A N 1
ATOM 1658 C CA . LYS A 1 206 ? -12.814 11.204 29.956 1.00 92.31 206 LYS A CA 1
ATOM 1659 C C . LYS A 1 206 ? -12.992 9.868 30.665 1.00 92.31 206 LYS A C 1
ATOM 1661 O O . LYS A 1 206 ? -12.258 8.914 30.409 1.00 92.31 206 LYS A O 1
ATOM 1666 N N . SER A 1 207 ? -13.961 9.820 31.571 1.00 91.56 207 SER A N 1
ATOM 1667 C CA . SER A 1 207 ? -14.381 8.573 32.212 1.00 91.56 207 SER A CA 1
ATOM 1668 C C . SER A 1 207 ? -15.282 7.763 31.279 1.00 91.56 207 SER A C 1
ATOM 1670 O O . SER A 1 207 ? -15.951 8.339 30.425 1.00 91.56 207 SER A O 1
ATOM 1672 N N . ILE A 1 208 ? -15.332 6.439 31.451 1.00 88.69 208 ILE A N 1
ATOM 1673 C CA . ILE A 1 208 ? -16.096 5.555 30.555 1.00 88.69 208 ILE A CA 1
ATOM 1674 C C . ILE A 1 208 ? -17.595 5.893 30.504 1.00 88.69 208 ILE A C 1
ATOM 1676 O O . ILE A 1 208 ? -18.214 5.790 29.455 1.00 88.69 208 ILE A O 1
ATOM 1680 N N . GLY A 1 209 ? -18.168 6.403 31.601 1.00 88.31 209 GLY A N 1
ATOM 1681 C CA . GLY A 1 209 ? -19.564 6.856 31.639 1.00 88.31 209 GLY A CA 1
ATOM 1682 C C . GLY A 1 209 ? -19.853 8.106 30.796 1.00 88.31 209 GLY A C 1
ATOM 1683 O O . GLY A 1 209 ? -21.010 8.484 30.647 1.00 88.31 209 GLY A O 1
ATOM 1684 N N . GLU A 1 210 ? -18.820 8.764 30.265 1.00 91.12 210 GLU A N 1
ATOM 1685 C CA . GLU A 1 210 ? -18.938 9.881 29.321 1.00 91.12 210 GLU A CA 1
ATOM 1686 C C . GLU A 1 210 ? -18.718 9.446 27.863 1.00 91.12 210 GLU A C 1
ATOM 1688 O O . GLU A 1 210 ? -18.800 10.289 26.968 1.00 91.12 210 GLU A O 1
ATOM 1693 N N . TYR A 1 211 ? -18.393 8.173 27.611 1.00 94.06 211 TYR A N 1
ATOM 1694 C CA . TYR A 1 211 ? -18.150 7.672 26.258 1.00 94.06 211 TYR A CA 1
ATOM 1695 C C . TYR A 1 211 ? -19.495 7.469 25.546 1.00 94.06 211 TYR A C 1
ATOM 1697 O O . TYR A 1 211 ? -20.502 7.173 26.200 1.00 94.06 211 TYR A O 1
ATOM 1705 N N . PRO A 1 212 ? -19.558 7.647 24.216 1.00 93.75 212 PRO A N 1
ATOM 1706 C CA . PRO A 1 212 ? -20.766 7.326 23.473 1.00 93.75 212 PRO A CA 1
ATOM 1707 C C . PRO A 1 212 ? -21.030 5.817 23.498 1.00 93.75 212 PRO A C 1
ATOM 1709 O O . PRO A 1 212 ? -20.106 5.003 23.479 1.00 93.75 212 PRO A O 1
ATOM 1712 N N . TRP A 1 213 ? -22.308 5.444 23.481 1.00 92.69 213 TRP A N 1
ATOM 1713 C CA . TRP A 1 213 ? -22.698 4.063 23.219 1.00 92.69 213 TRP A CA 1
ATOM 1714 C C . TRP A 1 213 ? -22.406 3.704 21.762 1.00 92.69 213 TRP A C 1
ATOM 1716 O O . TRP A 1 213 ? -22.646 4.508 20.862 1.00 92.69 213 TRP A O 1
ATOM 1726 N N . MET A 1 214 ? -21.918 2.485 21.539 1.00 92.12 214 MET A N 1
ATOM 1727 C CA . MET A 1 214 ? -21.696 1.936 20.206 1.00 92.12 214 MET A CA 1
ATOM 1728 C C . MET A 1 214 ? -22.603 0.728 19.993 1.00 92.12 214 MET A C 1
ATOM 1730 O O . MET A 1 214 ? -22.377 -0.343 20.559 1.00 92.12 214 MET A O 1
ATOM 1734 N N . ASP A 1 215 ? -23.598 0.894 19.129 1.00 92.19 215 ASP A N 1
ATOM 1735 C CA . ASP A 1 215 ? -24.412 -0.217 18.656 1.00 92.19 215 ASP A CA 1
ATOM 1736 C C . ASP A 1 215 ? -23.602 -1.033 17.645 1.00 92.19 215 ASP A C 1
ATOM 1738 O O . ASP A 1 215 ? -23.165 -0.515 16.617 1.00 92.19 215 ASP A O 1
ATOM 1742 N N . CYS A 1 216 ? -23.373 -2.314 17.934 1.00 93.62 216 CYS A N 1
ATOM 1743 C CA . CYS A 1 216 ? -22.597 -3.188 17.061 1.00 93.62 216 CYS A CA 1
ATOM 1744 C C . CYS A 1 216 ? -23.132 -4.621 17.038 1.00 93.62 216 CYS A C 1
ATOM 1746 O O . CYS A 1 216 ? -23.759 -5.102 17.984 1.00 93.62 216 CYS A O 1
ATOM 1748 N N . CYS A 1 217 ? -22.874 -5.314 15.931 1.00 94.44 217 CYS A N 1
ATOM 1749 C CA . CYS A 1 217 ? -23.113 -6.746 15.797 1.00 94.44 217 CYS A CA 1
ATOM 1750 C C . CYS A 1 217 ? -21.808 -7.510 16.019 1.00 94.44 217 CYS A C 1
ATOM 1752 O O . CYS A 1 217 ? -20.768 -7.167 15.455 1.00 94.44 217 CYS A O 1
ATOM 1754 N N . ILE A 1 218 ? -21.872 -8.560 16.841 1.00 94.94 218 ILE A N 1
ATOM 1755 C CA . ILE A 1 218 ? -20.713 -9.359 17.245 1.00 94.94 218 ILE A CA 1
ATOM 1756 C C . ILE A 1 218 ? -20.996 -10.826 16.953 1.00 94.94 218 ILE A C 1
ATOM 1758 O O . ILE A 1 218 ? -22.065 -11.341 17.284 1.00 94.94 218 ILE A O 1
ATOM 1762 N N . THR A 1 219 ? -20.040 -11.503 16.327 1.00 94.56 219 THR A N 1
ATOM 1763 C CA . THR A 1 219 ? -20.083 -12.950 16.107 1.00 94.56 219 THR A CA 1
ATOM 1764 C C . THR A 1 219 ? -18.987 -13.630 16.910 1.00 94.56 219 THR A C 1
ATOM 1766 O O . THR A 1 219 ? -17.903 -13.068 17.073 1.00 94.56 219 THR A O 1
ATOM 1769 N N . SER A 1 220 ? -19.261 -14.827 17.425 1.00 93.44 220 SER A N 1
ATOM 1770 C CA . SER A 1 220 ? -18.267 -15.643 18.119 1.00 93.44 220 SER A CA 1
ATOM 1771 C C . SER A 1 220 ? -17.734 -16.745 17.208 1.00 93.44 220 SER A C 1
ATOM 1773 O O . SER A 1 220 ? -18.459 -17.319 16.394 1.00 93.44 220 SER A O 1
ATOM 1775 N N . TYR A 1 221 ? -16.448 -17.054 17.341 1.00 89.12 221 TYR A N 1
ATOM 1776 C CA . TYR A 1 221 ? -15.811 -18.158 16.633 1.00 89.12 221 TYR A CA 1
ATOM 1777 C C . TYR A 1 221 ? -14.696 -18.775 17.475 1.00 89.12 221 TYR A C 1
ATOM 1779 O O . TYR A 1 221 ? -14.119 -18.138 18.355 1.00 89.12 221 TYR A O 1
ATOM 1787 N N . HIS A 1 222 ? -14.394 -20.039 17.200 1.00 86.06 222 HIS A N 1
ATOM 1788 C CA . HIS A 1 222 ? -13.320 -20.757 17.874 1.00 86.06 222 HIS A CA 1
ATOM 1789 C C . HIS A 1 222 ? -12.010 -20.561 17.113 1.00 86.06 222 HIS A C 1
ATOM 1791 O O . HIS A 1 222 ? -11.955 -20.828 15.909 1.00 86.06 222 HIS A O 1
ATOM 1797 N N . SER A 1 223 ? -10.952 -20.132 17.807 1.00 78.88 223 SER A N 1
ATOM 1798 C CA . SER A 1 223 ? -9.594 -20.263 17.275 1.00 78.88 223 SER A CA 1
ATOM 1799 C C . SER A 1 223 ? -8.999 -21.602 17.704 1.00 78.88 223 SER A C 1
ATOM 1801 O O . SER A 1 223 ? -8.998 -21.950 18.885 1.00 78.88 223 SER A O 1
ATOM 1803 N N . CYS A 1 224 ? -8.477 -22.349 16.730 1.00 62.19 224 CYS A N 1
ATOM 1804 C CA . CYS A 1 224 ? -7.712 -23.574 16.950 1.00 62.19 224 CYS A CA 1
ATOM 1805 C C . CYS A 1 224 ? -6.202 -23.311 16.832 1.00 62.19 224 CYS A C 1
ATOM 1807 O O . CYS A 1 224 ? -5.464 -24.153 16.319 1.00 62.19 224 CYS A O 1
ATOM 1809 N N . ASP A 1 225 ? -5.722 -22.157 17.299 1.00 59.50 225 ASP A N 1
ATOM 1810 C CA . ASP A 1 225 ? -4.294 -21.826 17.314 1.00 59.50 225 ASP A CA 1
ATOM 1811 C C . ASP A 1 225 ? -3.563 -22.534 18.465 1.00 59.50 225 ASP A C 1
ATOM 1813 O O . ASP A 1 225 ? -3.056 -21.914 19.394 1.00 59.50 225 ASP A O 1
ATOM 1817 N N . GLY A 1 226 ? -3.522 -23.869 18.403 1.00 56.94 226 GLY A N 1
ATOM 1818 C CA . GLY A 1 226 ? -2.536 -24.766 19.022 1.00 56.94 226 GLY A CA 1
ATOM 1819 C C . GLY A 1 226 ? -2.296 -24.721 20.538 1.00 56.94 226 GLY A C 1
ATOM 1820 O O . GLY A 1 226 ? -1.538 -25.563 21.022 1.00 56.94 226 GLY A O 1
ATOM 1821 N N . ARG A 1 227 ? -2.864 -23.778 21.299 1.00 53.28 227 ARG A N 1
ATOM 1822 C CA . ARG A 1 227 ? -2.530 -23.580 22.718 1.00 53.28 227 ARG A CA 1
ATOM 1823 C C . ARG A 1 227 ? -3.702 -23.494 23.682 1.00 53.28 227 ARG A C 1
ATOM 1825 O O . ARG A 1 227 ? -3.425 -23.656 24.856 1.00 53.28 227 ARG A O 1
ATOM 1832 N N . GLU A 1 228 ? -4.943 -23.343 23.228 1.00 58.16 228 GLU A N 1
ATOM 1833 C CA . GLU A 1 228 ? -6.183 -23.605 23.986 1.00 58.16 228 GLU A CA 1
ATOM 1834 C C . GLU A 1 228 ? -7.383 -23.204 23.113 1.00 58.16 228 GLU A C 1
ATOM 1836 O O . GLU A 1 228 ? -7.277 -22.266 22.324 1.00 58.16 228 GLU A O 1
ATOM 1841 N N . GLU A 1 229 ? -8.516 -23.901 23.235 1.00 62.50 229 GLU A N 1
ATOM 1842 C CA . GLU A 1 229 ? -9.768 -23.460 22.608 1.00 62.50 229 GLU A CA 1
ATOM 1843 C C . GLU A 1 229 ? -10.223 -22.162 23.284 1.00 62.50 229 GLU A C 1
ATOM 1845 O O . GLU A 1 229 ? -10.669 -22.167 24.431 1.00 62.50 229 GLU A O 1
ATOM 1850 N N . GLN A 1 230 ? -10.096 -21.038 22.581 1.00 77.00 230 GLN A N 1
ATOM 1851 C CA . GLN A 1 230 ? -10.597 -19.748 23.045 1.00 77.00 230 GLN A CA 1
ATOM 1852 C C . GLN A 1 230 ? -11.697 -19.254 22.110 1.00 77.00 230 GLN A C 1
ATOM 1854 O O . GLN A 1 230 ? -11.558 -19.271 20.883 1.00 77.00 230 GLN A O 1
ATOM 1859 N N . ASN A 1 231 ? -12.805 -18.821 22.713 1.00 86.12 231 ASN A N 1
ATOM 1860 C CA . ASN A 1 231 ? -13.866 -18.114 22.008 1.00 86.12 231 ASN A CA 1
ATOM 1861 C C . ASN A 1 231 ? -13.375 -16.700 21.716 1.00 86.12 231 ASN A C 1
ATOM 1863 O O . ASN A 1 231 ? -13.145 -15.920 22.641 1.00 86.12 231 ASN A O 1
ATOM 1867 N N . LEU A 1 232 ? -13.218 -16.390 20.436 1.00 91.62 232 LEU A N 1
ATOM 1868 C CA . LEU A 1 232 ? -12.935 -15.051 19.952 1.00 91.62 232 LEU A CA 1
ATOM 1869 C C . LEU A 1 232 ? -14.221 -14.407 19.450 1.00 91.62 232 LEU A C 1
ATOM 1871 O O . LEU A 1 232 ? -15.171 -15.092 19.066 1.00 91.62 232 LEU A O 1
ATOM 1875 N N . TYR A 1 233 ? -14.223 -13.082 19.446 1.00 94.56 233 TYR A N 1
ATOM 1876 C CA . TYR A 1 233 ? -15.350 -12.271 19.019 1.00 94.56 233 TYR A CA 1
ATOM 1877 C C . TYR A 1 233 ? -14.897 -11.329 17.909 1.00 94.56 233 TYR A C 1
ATOM 1879 O O . TYR A 1 233 ? -13.771 -10.830 17.938 1.00 94.56 233 TYR A O 1
ATOM 1887 N N . GLU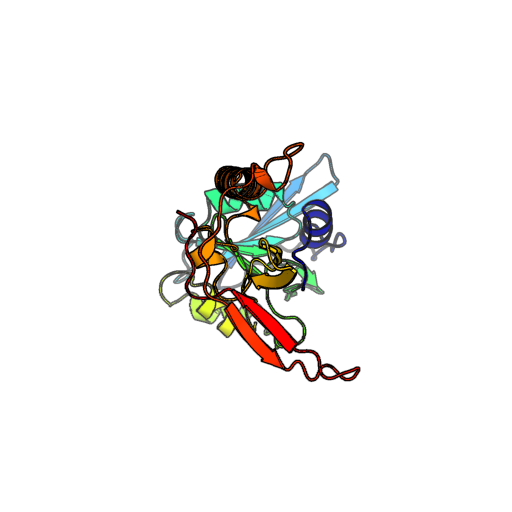 A 1 234 ? -15.751 -11.099 16.919 1.00 95.31 234 GLU A N 1
ATOM 1888 C CA . GLU A 1 234 ? -15.483 -10.187 15.805 1.00 95.31 234 GLU A CA 1
ATOM 1889 C C . GLU A 1 234 ? -16.700 -9.307 15.531 1.00 95.31 234 GLU A C 1
ATOM 1891 O O . GLU A 1 234 ? -17.835 -9.790 15.505 1.00 95.31 234 GLU A O 1
ATOM 1896 N N . ILE A 1 235 ? -16.446 -8.015 15.332 1.00 95.88 235 ILE A N 1
ATOM 1897 C CA . ILE A 1 235 ? -17.446 -7.028 14.931 1.00 95.88 235 ILE A CA 1
ATOM 1898 C C . ILE A 1 235 ? -17.693 -7.162 13.425 1.00 95.88 235 ILE A C 1
ATOM 1900 O O . ILE A 1 235 ? -16.750 -7.170 12.629 1.00 95.88 235 ILE A O 1
ATOM 1904 N N . PHE A 1 236 ? -18.962 -7.225 13.031 1.00 94.12 236 PHE A N 1
ATOM 1905 C CA . PHE A 1 236 ? -19.388 -7.302 11.632 1.00 94.12 236 PHE A CA 1
ATOM 1906 C C . PHE A 1 236 ? -20.619 -6.421 11.382 1.00 94.12 236 PHE A C 1
ATOM 1908 O O . PHE A 1 236 ? -21.264 -5.984 12.334 1.00 94.12 236 PHE A O 1
ATOM 1915 N N . ASP A 1 237 ? -20.908 -6.113 10.112 1.00 90.38 237 ASP A N 1
ATOM 1916 C CA . ASP A 1 237 ? -22.094 -5.356 9.659 1.00 90.38 237 ASP A CA 1
ATOM 1917 C C . ASP A 1 237 ? -22.446 -4.115 10.508 1.00 90.38 237 ASP A C 1
ATOM 1919 O O . ASP A 1 237 ? -23.610 -3.788 10.727 1.00 90.38 237 ASP A O 1
ATOM 1923 N N . THR A 1 238 ? -21.421 -3.408 10.990 1.00 89.56 238 THR A N 1
ATOM 1924 C CA . THR A 1 238 ? -21.553 -2.243 11.872 1.00 89.56 238 THR A CA 1
ATOM 1925 C C . THR A 1 238 ? -20.985 -1.006 11.180 1.00 89.56 238 THR A C 1
ATOM 1927 O O . THR A 1 238 ? -19.923 -1.071 10.559 1.00 89.56 238 THR A O 1
ATOM 1930 N N . LEU A 1 239 ? -21.684 0.123 11.296 1.00 85.88 239 LEU A N 1
ATOM 1931 C CA . LEU A 1 239 ? -21.247 1.440 10.833 1.00 85.88 239 LEU A CA 1
ATOM 1932 C C . LEU A 1 239 ? -21.199 2.385 12.030 1.00 85.88 239 LEU A C 1
ATOM 1934 O O . LEU A 1 239 ? -22.128 2.384 12.834 1.00 85.88 239 LEU A O 1
ATOM 1938 N N . ILE A 1 240 ? -20.159 3.211 12.121 1.00 80.06 240 ILE A N 1
ATOM 1939 C CA . ILE A 1 240 ? -20.151 4.320 13.077 1.00 80.06 240 ILE A CA 1
ATOM 1940 C C . ILE A 1 240 ? -21.055 5.429 12.537 1.00 80.06 240 ILE A C 1
ATOM 1942 O O . ILE A 1 240 ? -20.860 5.899 11.412 1.00 80.06 240 ILE A O 1
ATOM 1946 N N . SER A 1 241 ? -22.059 5.801 13.335 1.00 59.06 241 SER A N 1
ATOM 1947 C CA . SER A 1 241 ? -22.983 6.917 13.100 1.00 59.06 241 SER A CA 1
ATOM 1948 C C . SER A 1 241 ? -22.527 8.192 13.790 1.00 59.06 241 SER A C 1
ATOM 1950 O O . SER A 1 241 ? -22.165 8.076 14.983 1.00 59.06 241 SER A O 1
#

Foldseek 3Di:
DDDDDQVLQQDPLLDDQDCLDPDPPLDDQFWHKDKDQDPVPSGIKIKIWGAAVSHGDAQLQTEIEMHRDHPVRLQVSLVRHQKYARWYDDPSFTHHDLSFQRMRGNQFGKGFDPVQFDFDGPCLCSVCSHPDGDDPVVSCVSGRTHIDAFWDWDWDWDDDPPGTATAIETPCVCVALVAGRRRCVRDVVSVVSVVVLVCQQPPPPDDPVPGDDADWDKDWDWDPPPPDTDIHIYTPPGYDD

Organism: Aquarana catesbeiana (NCBI:txid8400)

pLDDT: mean 88.26, std 11.46, range [45.97, 98.44]

Secondary structure (DSSP, 8-state):
-PPPPHHHHHHHHH-S-------TT---TTEEEEEEEETTTTEEEEEEEE-BTTBPPPGGG-EEEEES--HHHHHHHHHHSSEEEE-EEETTEEE--TTS-SEEETTEEE-B-TTT--PPPGGGGGGGGGSSS--HHHHHHHHT--B------EEEEEE-SS-EEEEEE-TTHHHHHT--TTTTTT-HHHHHHHHHHHHHHS-TT--GGGSPP---EEEEEEE--SS--EEEEEEES----